Protein AF-A0A9N9JPT4-F1 (afdb_monomer)

Secondary structure (DSSP, 8-state):
-TT-HHHHHHHHHHHHHTHHHHHHHHTT-HHHHHHHHHHHHT--SHHHHHHHHHHHTTS--TTTHHHHHHHHHHHHHHHHHHHHSHHHHHHHHHH---SSPPPP-------BPPPPPTTSTTTTS-HHHHHHHHHHHHHHHTT--GGG--EEEEE-S--TTS-S-TT--STTSEEEEE-BTBTHHHHHHHHHHHHHHHTS-SSEEEEE---GGGPPEE--TT--SS--PPEEHHIIIIITTTTHHHHHHHHHT--HHHHHHHHHHHHHHHHHHHHTTTTTTTB--EEEEETTEEEEE-S-SGGG---GGGGGGPPPSSS--

Organism: NCBI:txid1348616

Structure (mmCIF, N/CA/C/O backbone):
data_AF-A0A9N9JPT4-F1
#
_entry.id   AF-A0A9N9JPT4-F1
#
loop_
_atom_site.group_PDB
_atom_site.id
_atom_site.type_symbol
_atom_site.label_atom_id
_atom_site.label_alt_id
_atom_site.label_comp_id
_atom_site.label_asym_id
_atom_site.label_entity_id
_atom_site.label_seq_id
_atom_site.pdbx_PDB_ins_code
_atom_site.Cartn_x
_atom_site.Cartn_y
_atom_site.Cartn_z
_atom_site.occupancy
_atom_site.B_iso_or_equiv
_atom_site.auth_seq_id
_atom_site.auth_comp_id
_atom_site.auth_asym_id
_atom_site.auth_atom_id
_atom_site.pdbx_PDB_model_num
ATOM 1 N N . LEU A 1 1 ? 21.919 3.720 -19.483 1.00 45.69 1 LEU A N 1
ATOM 2 C CA . LEU A 1 1 ? 23.095 4.633 -19.440 1.00 45.69 1 LEU A CA 1
ATOM 3 C C . LEU A 1 1 ? 23.172 5.612 -20.619 1.00 45.69 1 LEU A C 1
ATOM 5 O O . LEU A 1 1 ? 23.427 6.780 -20.367 1.00 45.69 1 LEU A O 1
ATOM 9 N N . LYS A 1 2 ? 22.913 5.199 -21.874 1.00 46.22 2 LYS A N 1
ATOM 10 C CA . LYS A 1 2 ? 23.014 6.083 -23.062 1.00 46.22 2 LYS A CA 1
ATOM 11 C C . LYS A 1 2 ? 22.164 7.372 -23.013 1.00 46.22 2 LYS A C 1
ATOM 13 O O . LYS A 1 2 ? 22.559 8.363 -23.614 1.00 46.22 2 LYS A O 1
ATOM 18 N N . ASN A 1 3 ? 21.064 7.390 -22.255 1.00 55.34 3 ASN A N 1
ATOM 19 C CA . ASN A 1 3 ? 20.103 8.506 -22.250 1.00 55.34 3 ASN A CA 1
ATOM 20 C C . ASN A 1 3 ? 20.158 9.397 -20.990 1.00 55.34 3 ASN A C 1
ATOM 22 O O . ASN A 1 3 ? 19.372 10.330 -20.883 1.00 55.34 3 ASN A O 1
ATOM 26 N N . ASN A 1 4 ? 21.066 9.141 -20.034 1.00 71.56 4 ASN A N 1
ATOM 27 C CA . ASN A 1 4 ? 21.202 9.959 -18.819 1.00 71.56 4 ASN A CA 1
ATOM 28 C C . ASN A 1 4 ? 22.633 10.501 -18.693 1.00 71.56 4 ASN A C 1
ATOM 30 O O . ASN A 1 4 ? 23.541 9.809 -18.227 1.00 71.56 4 ASN A O 1
ATOM 34 N N . SER A 1 5 ? 22.827 11.751 -19.120 1.00 73.00 5 SER A N 1
ATOM 35 C CA . SER A 1 5 ? 24.133 12.420 -19.125 1.00 73.00 5 SER A CA 1
ATOM 36 C C . SER A 1 5 ? 24.759 12.524 -17.734 1.00 73.00 5 SER A C 1
ATOM 38 O O . SER A 1 5 ? 25.963 12.302 -17.603 1.00 73.00 5 SER A O 1
ATOM 40 N N . LYS A 1 6 ? 23.954 12.771 -16.692 1.00 78.56 6 LYS A N 1
ATOM 41 C CA . LYS A 1 6 ? 24.431 12.853 -15.305 1.00 78.56 6 LYS A CA 1
ATOM 42 C C . LYS A 1 6 ? 24.958 11.505 -14.823 1.00 78.56 6 LYS A C 1
ATOM 44 O O . LYS A 1 6 ? 26.084 11.434 -14.340 1.00 78.56 6 LYS A O 1
ATOM 49 N N . SER A 1 7 ? 24.203 10.422 -15.015 1.00 78.75 7 SER A N 1
ATOM 50 C CA . SER A 1 7 ? 24.648 9.076 -14.620 1.00 78.75 7 SER A CA 1
ATOM 51 C C . SER A 1 7 ? 25.935 8.653 -15.332 1.00 78.75 7 SER A C 1
ATOM 53 O O . SER A 1 7 ? 26.795 8.045 -14.701 1.00 78.75 7 SER A O 1
ATOM 55 N N . ARG A 1 8 ? 26.108 9.009 -16.616 1.00 81.50 8 ARG A N 1
ATOM 56 C CA . ARG A 1 8 ? 27.371 8.772 -17.342 1.00 81.50 8 ARG A CA 1
ATOM 57 C C . ARG A 1 8 ? 28.542 9.509 -16.702 1.00 81.50 8 ARG A C 1
ATOM 59 O O . ARG A 1 8 ? 29.579 8.902 -16.463 1.00 81.50 8 ARG A O 1
ATOM 66 N N . ARG A 1 9 ? 28.364 10.794 -16.380 1.00 85.69 9 ARG A N 1
ATOM 67 C CA . ARG A 1 9 ? 29.397 11.603 -15.720 1.00 85.69 9 ARG A CA 1
ATOM 68 C C . ARG A 1 9 ? 29.768 11.035 -14.348 1.00 85.69 9 ARG A C 1
ATOM 70 O O . ARG A 1 9 ? 30.948 10.970 -14.026 1.00 85.69 9 ARG A O 1
ATOM 77 N N . HIS A 1 10 ? 28.789 10.571 -13.570 1.00 87.19 10 HIS A N 1
ATOM 78 C CA . HIS A 1 10 ? 29.045 9.917 -12.284 1.00 87.19 10 HIS A CA 1
ATOM 79 C C . HIS A 1 10 ? 29.804 8.595 -12.435 1.00 87.19 10 HIS A C 1
ATOM 81 O O . HIS A 1 10 ? 30.769 8.380 -11.708 1.00 87.19 10 HIS A O 1
ATOM 87 N N . LEU A 1 11 ? 29.424 7.747 -13.398 1.00 86.44 11 LEU A N 1
ATOM 88 C CA . LEU A 1 11 ? 30.155 6.512 -13.696 1.00 86.44 11 LEU A CA 1
ATOM 89 C C . LEU A 1 11 ? 31.602 6.808 -14.111 1.00 86.44 11 LEU A C 1
ATOM 91 O O . LEU A 1 11 ? 32.524 6.162 -13.624 1.00 86.44 11 LEU A O 1
ATOM 95 N N . TRP A 1 12 ? 31.805 7.810 -14.966 1.00 90.00 12 TRP A N 1
ATOM 96 C CA . TRP A 1 12 ? 33.138 8.224 -15.387 1.00 90.00 12 TRP A CA 1
ATOM 97 C C . TRP A 1 12 ? 33.983 8.734 -14.215 1.00 90.00 12 TRP A C 1
ATOM 99 O O . TRP A 1 12 ? 35.103 8.276 -14.019 1.00 90.00 12 TRP A O 1
ATOM 109 N N . ASN A 1 13 ? 33.429 9.601 -13.364 1.00 91.50 13 ASN A N 1
ATOM 110 C CA . ASN A 1 13 ? 34.122 10.072 -12.163 1.00 91.50 13 ASN A CA 1
ATOM 111 C C . ASN A 1 13 ? 34.469 8.927 -11.202 1.00 91.50 13 ASN A C 1
ATOM 113 O O . ASN A 1 13 ? 35.569 8.910 -10.656 1.00 91.50 13 ASN A O 1
ATOM 117 N N . PHE A 1 14 ? 33.569 7.954 -11.031 1.00 90.75 14 PHE A N 1
ATOM 118 C CA . PHE A 1 14 ? 33.835 6.755 -10.241 1.00 90.75 14 PHE A CA 1
ATOM 119 C C . PHE A 1 14 ? 35.011 5.953 -10.814 1.00 90.75 14 PHE A C 1
ATOM 121 O O . PHE A 1 14 ? 35.909 5.577 -10.064 1.00 90.75 14 PHE A O 1
ATOM 128 N N . ILE A 1 15 ? 35.046 5.739 -12.135 1.00 89.19 15 ILE A N 1
ATOM 129 C CA . ILE A 1 15 ? 36.164 5.058 -12.807 1.00 89.19 15 ILE A CA 1
ATOM 130 C C . ILE A 1 15 ? 37.473 5.816 -12.572 1.00 89.19 15 ILE A C 1
ATOM 132 O O . ILE A 1 15 ? 38.472 5.194 -12.219 1.00 89.19 15 ILE A O 1
ATOM 136 N N . LYS A 1 16 ? 37.463 7.151 -12.696 1.00 91.31 16 LYS A N 1
ATOM 137 C CA . LYS A 1 16 ? 38.655 7.974 -12.459 1.00 91.31 16 LYS A CA 1
ATOM 138 C C . LYS A 1 16 ? 39.183 7.843 -11.030 1.00 91.31 16 LYS A C 1
ATOM 140 O O . LYS A 1 16 ? 40.378 7.649 -10.837 1.00 91.31 16 LYS A O 1
ATOM 145 N N . GLN A 1 17 ? 38.293 7.916 -10.042 1.00 94.12 17 GLN A N 1
ATOM 146 C CA . GLN A 1 17 ? 38.645 7.843 -8.619 1.00 94.12 17 GLN A CA 1
ATOM 147 C C . GLN A 1 17 ? 39.142 6.460 -8.186 1.00 94.12 17 GLN A C 1
ATOM 149 O O . GLN A 1 17 ? 39.915 6.362 -7.241 1.00 94.12 17 GLN A O 1
ATOM 154 N N . ASN A 1 18 ? 38.701 5.397 -8.860 1.00 91.19 18 ASN A N 1
ATOM 155 C CA . ASN A 1 18 ? 38.989 4.015 -8.470 1.00 91.19 18 ASN A CA 1
ATOM 156 C C . ASN A 1 18 ? 39.930 3.305 -9.453 1.00 91.19 18 ASN A C 1
ATOM 158 O O . ASN A 1 18 ? 40.001 2.076 -9.455 1.00 91.19 18 ASN A O 1
ATOM 162 N N . TRP A 1 19 ? 40.635 4.060 -10.299 1.00 87.62 19 TRP A N 1
ATOM 163 C CA . TRP A 1 19 ? 41.408 3.519 -11.416 1.00 87.62 19 TRP A CA 1
ATOM 164 C C . TRP A 1 19 ? 42.413 2.448 -10.999 1.00 87.62 19 TRP A C 1
ATOM 166 O O . TRP A 1 19 ? 42.434 1.372 -11.589 1.00 87.62 19 TRP A O 1
ATOM 176 N N . ASP A 1 20 ? 43.206 2.710 -9.962 1.00 86.88 20 ASP A N 1
ATOM 177 C CA . ASP A 1 20 ? 44.280 1.800 -9.559 1.00 86.88 20 ASP A CA 1
ATOM 178 C C . ASP A 1 20 ? 43.721 0.469 -9.037 1.00 86.88 20 ASP A C 1
ATOM 180 O O . ASP A 1 20 ? 44.240 -0.596 -9.363 1.00 86.88 20 ASP A O 1
ATOM 184 N N . LEU A 1 21 ? 42.601 0.510 -8.307 1.00 86.06 21 LEU A N 1
ATOM 185 C CA . LEU A 1 21 ? 41.896 -0.681 -7.826 1.00 86.06 21 LEU A CA 1
ATOM 186 C C . LEU A 1 21 ? 41.267 -1.474 -8.983 1.00 86.06 21 LEU A C 1
ATOM 188 O O . LEU A 1 21 ? 41.349 -2.703 -9.025 1.00 86.06 21 LEU A O 1
ATOM 192 N N . ILE A 1 22 ? 40.632 -0.765 -9.920 1.00 83.44 22 ILE A N 1
ATOM 193 C CA . ILE A 1 22 ? 40.040 -1.324 -11.143 1.00 83.44 22 ILE A CA 1
ATOM 194 C C . ILE A 1 22 ? 41.128 -2.024 -11.961 1.00 83.44 22 ILE A C 1
ATOM 196 O O . ILE A 1 22 ? 40.933 -3.158 -12.396 1.00 83.44 22 ILE A O 1
ATOM 200 N N . GLN A 1 23 ? 42.287 -1.386 -12.115 1.00 79.25 23 GLN A N 1
ATOM 201 C CA . GLN A 1 23 ? 43.426 -1.945 -12.822 1.00 79.25 23 GLN A CA 1
ATOM 202 C C . GLN A 1 23 ? 43.959 -3.182 -12.089 1.00 79.25 23 GLN A C 1
ATOM 204 O O . GLN A 1 23 ? 43.971 -4.258 -12.670 1.00 79.25 23 GLN A O 1
ATOM 209 N N . GLN A 1 24 ? 44.310 -3.088 -10.804 1.00 81.81 24 GLN A N 1
ATOM 210 C CA . GLN A 1 24 ? 44.863 -4.214 -10.035 1.00 81.81 24 GLN A CA 1
ATOM 211 C C . GLN A 1 24 ? 43.972 -5.460 -10.050 1.00 81.81 24 GLN A C 1
ATOM 213 O O . GLN A 1 24 ? 44.463 -6.579 -10.176 1.00 81.81 24 GLN A O 1
ATOM 218 N N . ARG A 1 25 ? 42.656 -5.277 -9.919 1.00 78.19 25 ARG A N 1
ATOM 219 C CA . ARG A 1 25 ? 41.717 -6.391 -9.761 1.00 78.19 25 ARG A CA 1
ATOM 220 C C . ARG A 1 25 ? 41.324 -7.051 -11.083 1.00 78.19 25 ARG A C 1
ATOM 222 O O . ARG A 1 25 ? 40.862 -8.189 -11.073 1.00 78.19 25 ARG A O 1
ATOM 229 N N . TYR A 1 26 ? 41.478 -6.352 -12.205 1.00 74.12 26 TYR A N 1
ATOM 230 C CA . TYR A 1 26 ? 40.863 -6.764 -13.467 1.00 74.12 26 TYR A CA 1
ATOM 231 C C . TYR A 1 26 ? 41.737 -6.534 -14.706 1.00 74.12 26 TYR A C 1
ATOM 233 O O . TYR A 1 26 ? 41.215 -6.598 -15.817 1.00 74.12 26 TYR A O 1
ATOM 241 N N . ILE A 1 27 ? 43.050 -6.325 -14.546 1.00 66.06 27 ILE A N 1
ATOM 242 C CA . ILE A 1 27 ? 43.997 -6.070 -15.650 1.00 66.06 27 ILE A CA 1
ATOM 243 C C . ILE A 1 27 ? 43.983 -7.144 -16.753 1.00 66.06 27 ILE A C 1
ATOM 245 O O . ILE A 1 27 ? 44.394 -6.867 -17.868 1.00 66.06 27 ILE A O 1
ATOM 249 N N . HIS A 1 28 ? 43.472 -8.347 -16.471 1.00 67.25 28 HIS A N 1
ATOM 250 C CA . HIS A 1 28 ? 43.360 -9.453 -17.431 1.00 67.25 28 HIS A CA 1
ATOM 251 C C . HIS A 1 28 ? 41.910 -9.779 -17.843 1.00 67.25 28 HIS A C 1
ATOM 253 O O . HIS A 1 28 ? 41.660 -10.797 -18.487 1.00 67.25 28 HIS A O 1
ATOM 259 N N . SER A 1 29 ? 40.927 -8.953 -17.462 1.00 71.75 29 SER A N 1
ATOM 260 C CA . SER A 1 29 ? 39.508 -9.186 -17.758 1.00 71.75 29 SER A CA 1
ATOM 261 C C . SER A 1 29 ? 39.022 -8.329 -18.928 1.00 71.75 29 SER A C 1
ATOM 263 O O . SER A 1 29 ? 38.698 -7.148 -18.777 1.00 71.75 29 SER A O 1
ATOM 265 N N . LEU A 1 30 ? 38.854 -8.966 -20.092 1.00 66.00 30 LEU A N 1
ATOM 266 C CA . LEU A 1 30 ? 38.288 -8.355 -21.306 1.00 66.00 30 LEU A CA 1
ATOM 267 C C . LEU A 1 30 ? 36.900 -7.719 -21.082 1.00 66.00 30 LEU A C 1
ATOM 269 O O . LEU A 1 30 ? 36.519 -6.777 -21.780 1.00 66.00 30 LEU A O 1
ATOM 273 N N . GLN A 1 31 ? 36.138 -8.199 -20.093 1.00 65.44 31 GLN A N 1
ATOM 274 C CA . GLN A 1 31 ? 34.800 -7.688 -19.784 1.00 65.44 31 GLN A CA 1
ATOM 275 C C . GLN A 1 31 ? 34.828 -6.279 -19.175 1.00 65.44 31 GLN A C 1
ATOM 277 O O . GLN A 1 31 ? 33.964 -5.459 -19.499 1.00 65.44 31 GLN A O 1
ATOM 282 N N . LEU A 1 32 ? 35.822 -5.963 -18.336 1.00 66.38 32 LEU A N 1
ATOM 283 C CA . LEU A 1 32 ? 35.914 -4.642 -17.712 1.00 66.38 32 LEU A CA 1
ATOM 284 C C . LEU A 1 32 ? 36.429 -3.585 -18.689 1.00 66.38 32 LEU A C 1
ATOM 286 O O . LEU A 1 32 ? 35.936 -2.459 -18.684 1.00 66.38 32 LEU A O 1
ATOM 290 N N . PHE A 1 33 ? 37.341 -3.959 -19.588 1.00 72.12 33 PHE A N 1
ATOM 291 C CA . PHE A 1 33 ? 37.771 -3.081 -20.676 1.00 72.12 33 PHE A CA 1
ATOM 292 C C . PHE A 1 33 ? 36.602 -2.701 -21.587 1.00 72.12 33 PHE A C 1
ATOM 294 O O . PHE A 1 33 ? 36.408 -1.523 -21.889 1.00 72.12 33 PHE A O 1
ATOM 301 N N . GLY A 1 34 ? 35.734 -3.662 -21.918 1.00 72.06 34 GLY A N 1
ATOM 302 C CA . GLY A 1 34 ? 34.478 -3.382 -22.612 1.00 72.06 34 GLY A CA 1
ATOM 303 C C . GLY A 1 34 ? 33.556 -2.428 -21.841 1.00 72.06 34 GLY A C 1
ATOM 304 O O . GLY A 1 34 ? 32.861 -1.621 -22.458 1.00 72.06 34 GLY A O 1
ATOM 305 N N . LEU A 1 35 ? 33.553 -2.477 -20.506 1.00 71.56 35 LEU A N 1
ATOM 306 C CA . LEU A 1 35 ? 32.740 -1.594 -19.665 1.00 71.56 35 LEU A CA 1
ATOM 307 C C . LEU A 1 35 ? 33.299 -0.164 -19.601 1.00 71.56 35 LEU A C 1
ATOM 309 O O . LEU A 1 35 ? 32.525 0.784 -19.731 1.00 71.56 35 LEU A O 1
ATOM 313 N N . ILE A 1 36 ? 34.619 -0.001 -19.460 1.00 77.19 36 ILE A N 1
ATOM 314 C CA . ILE A 1 36 ? 35.294 1.308 -19.467 1.00 77.19 36 ILE A CA 1
ATOM 315 C C . ILE A 1 36 ? 35.064 1.994 -20.814 1.00 77.19 36 ILE A C 1
ATOM 317 O O . ILE A 1 36 ? 34.601 3.134 -20.849 1.00 77.19 36 ILE A O 1
ATOM 321 N N . ILE A 1 37 ? 35.264 1.276 -21.920 1.00 81.62 37 ILE A N 1
ATOM 322 C CA . ILE A 1 37 ? 35.021 1.802 -23.266 1.00 81.62 37 ILE A CA 1
ATOM 323 C C . ILE A 1 37 ? 33.544 2.171 -23.469 1.00 81.62 37 ILE A C 1
ATOM 325 O O . ILE A 1 37 ? 33.238 3.266 -23.935 1.00 81.62 37 ILE A O 1
ATOM 329 N N . LYS A 1 38 ? 32.600 1.328 -23.026 1.00 78.69 38 LYS A N 1
ATOM 330 C CA . LYS A 1 38 ? 31.160 1.659 -23.060 1.00 78.69 38 LYS A CA 1
ATOM 331 C C . LYS A 1 38 ? 30.792 2.862 -22.187 1.00 78.69 38 LYS A C 1
ATOM 333 O O . LYS A 1 38 ? 29.818 3.548 -22.497 1.00 78.69 38 LYS A O 1
ATOM 338 N N . SER A 1 39 ? 31.523 3.103 -21.097 1.00 78.44 39 SER A N 1
ATOM 339 C CA . SER A 1 39 ? 31.284 4.248 -20.215 1.00 78.44 39 SER A CA 1
ATOM 340 C C . SER A 1 39 ? 31.670 5.574 -20.874 1.00 78.44 39 SER A C 1
ATOM 342 O O . SER A 1 39 ? 30.965 6.564 -20.673 1.00 78.44 39 SER A O 1
ATOM 344 N N . VAL A 1 40 ? 32.718 5.570 -21.710 1.00 83.50 40 VAL A N 1
ATOM 345 C CA . VAL A 1 40 ? 33.204 6.762 -22.418 1.00 83.50 40 VAL A CA 1
ATOM 346 C C . VAL A 1 40 ? 32.546 6.968 -23.784 1.00 83.50 40 VAL A C 1
ATOM 348 O O . VAL A 1 40 ? 32.219 8.098 -24.128 1.00 83.50 40 VAL A O 1
ATOM 351 N N . ASP A 1 41 ? 32.249 5.907 -24.544 1.00 82.38 41 ASP A N 1
ATOM 352 C CA . ASP A 1 41 ? 31.694 6.020 -25.908 1.00 82.38 41 ASP A CA 1
ATOM 353 C C . ASP A 1 41 ? 30.374 6.798 -25.957 1.00 82.38 41 ASP A C 1
ATOM 355 O O . ASP A 1 41 ? 30.025 7.374 -26.977 1.00 82.38 41 ASP A O 1
ATOM 359 N N . ALA A 1 42 ? 29.624 6.867 -24.861 1.00 77.62 42 ALA A N 1
ATOM 360 C CA . ALA A 1 42 ? 28.359 7.580 -24.844 1.00 77.62 42 ALA A CA 1
ATOM 361 C C . ALA A 1 42 ? 28.488 9.107 -24.638 1.00 77.62 42 ALA A C 1
ATOM 363 O O . ALA A 1 42 ? 27.448 9.765 -24.604 1.00 77.62 42 ALA A O 1
ATOM 364 N N . PHE A 1 43 ? 29.680 9.691 -24.478 1.00 86.75 43 PHE A N 1
ATOM 365 C CA . PHE A 1 43 ? 29.845 11.151 -24.383 1.00 86.75 43 PHE A CA 1
ATOM 366 C C . PHE A 1 43 ? 29.630 11.862 -25.732 1.00 86.75 43 PHE A C 1
ATOM 368 O O . PHE A 1 43 ? 29.519 11.231 -26.786 1.00 86.75 43 PHE A O 1
ATOM 375 N N . SER A 1 44 ? 29.475 13.189 -25.702 1.00 86.19 44 SER A N 1
ATOM 376 C CA . SER A 1 44 ? 29.070 13.945 -26.898 1.00 86.19 44 SER A CA 1
ATOM 377 C C . SER A 1 44 ? 29.602 15.377 -26.967 1.00 86.19 44 SER A C 1
ATOM 379 O O . SER A 1 44 ? 29.102 16.159 -27.774 1.00 86.19 44 SER A O 1
ATOM 381 N N . THR A 1 45 ? 30.560 15.754 -26.118 1.00 86.75 45 THR A N 1
ATOM 382 C CA . THR A 1 45 ? 31.150 17.100 -26.121 1.00 86.75 45 THR A CA 1
ATOM 383 C C . THR A 1 45 ? 32.661 17.044 -26.313 1.00 86.75 45 THR A C 1
ATOM 385 O O . THR A 1 45 ? 33.302 16.041 -26.008 1.00 86.75 45 THR A O 1
ATOM 388 N N . LEU A 1 46 ? 33.235 18.140 -26.817 1.00 88.69 46 LEU A N 1
ATOM 389 C CA . LEU A 1 46 ? 34.688 18.270 -26.934 1.00 88.69 46 LEU A CA 1
ATOM 390 C C . LEU A 1 46 ? 35.370 18.348 -25.560 1.00 88.69 46 LEU A C 1
ATOM 392 O O . LEU A 1 46 ? 36.500 17.895 -25.425 1.00 88.69 46 LEU A O 1
ATOM 396 N N . ASP A 1 47 ? 34.690 18.870 -24.539 1.00 90.06 47 ASP A N 1
ATOM 397 C CA . ASP A 1 47 ? 35.223 18.900 -23.173 1.00 90.06 47 ASP A CA 1
ATOM 398 C C . ASP A 1 47 ? 35.302 17.498 -22.558 1.00 90.06 47 ASP A C 1
ATOM 400 O O . ASP A 1 47 ? 36.261 17.199 -21.851 1.00 90.06 47 ASP A O 1
ATOM 404 N N . ASP A 1 48 ? 34.356 16.607 -22.881 1.00 90.00 48 ASP A N 1
ATOM 405 C CA . ASP A 1 48 ? 34.438 15.201 -22.467 1.00 90.00 48 ASP A CA 1
ATOM 406 C C . ASP A 1 48 ? 35.666 14.513 -23.079 1.00 90.00 48 ASP A C 1
ATOM 408 O O . ASP A 1 48 ? 36.338 13.747 -22.398 1.00 90.00 48 ASP A O 1
ATOM 412 N N . ILE A 1 49 ? 35.987 14.807 -24.345 1.00 90.31 49 ILE A N 1
ATOM 413 C CA . ILE A 1 49 ? 37.184 14.269 -25.014 1.00 90.31 49 ILE A CA 1
ATOM 414 C C . ILE A 1 49 ? 38.440 14.706 -24.273 1.00 90.31 49 ILE A C 1
ATOM 416 O O . ILE A 1 49 ? 39.259 13.856 -23.940 1.00 90.31 49 ILE A O 1
ATOM 420 N N . ARG A 1 50 ? 38.560 16.006 -23.975 1.00 92.88 50 ARG A N 1
ATOM 421 C CA . ARG A 1 50 ? 39.715 16.551 -23.247 1.00 92.88 50 ARG A CA 1
ATOM 422 C C . ARG A 1 50 ? 39.882 15.874 -21.890 1.00 92.88 50 ARG A C 1
ATOM 424 O O . ARG A 1 50 ? 40.976 15.433 -21.571 1.00 92.88 50 ARG A O 1
ATOM 431 N N . ASP A 1 51 ? 38.795 15.733 -21.133 1.00 93.12 51 ASP A N 1
ATOM 432 C CA . ASP A 1 51 ? 38.806 15.085 -19.815 1.00 93.12 51 ASP A CA 1
ATOM 433 C C . ASP A 1 51 ? 39.187 13.592 -19.889 1.00 93.12 51 ASP A C 1
ATOM 435 O O . ASP A 1 51 ? 39.857 13.076 -18.995 1.00 93.12 51 ASP A O 1
ATOM 439 N N . ILE A 1 52 ? 38.781 12.881 -20.949 1.00 92.19 52 ILE A N 1
ATOM 440 C CA . ILE A 1 52 ? 39.150 11.472 -21.161 1.00 92.19 52 ILE A CA 1
ATOM 441 C C . ILE A 1 52 ? 40.618 11.338 -21.582 1.00 92.19 52 ILE A C 1
ATOM 443 O O . ILE A 1 52 ? 41.335 10.498 -21.037 1.00 92.19 52 ILE A O 1
ATOM 447 N N . GLU A 1 53 ? 41.065 12.154 -22.536 1.00 91.75 53 GLU A N 1
ATOM 448 C CA . GLU A 1 53 ? 42.450 12.167 -23.016 1.00 91.75 53 GLU A CA 1
ATOM 449 C C . GLU A 1 53 ? 43.418 12.536 -21.886 1.00 91.75 53 GLU A C 1
ATOM 451 O O . GLU A 1 53 ? 44.422 11.852 -21.694 1.00 91.75 53 GLU A O 1
ATOM 456 N N . GLU A 1 54 ? 43.088 13.555 -21.089 1.00 93.81 54 GLU A N 1
ATOM 457 C CA . GLU A 1 54 ? 43.880 13.977 -19.931 1.00 93.81 54 GLU A CA 1
ATOM 458 C C . GLU A 1 54 ? 43.993 12.864 -18.887 1.00 93.81 54 GLU A C 1
ATOM 460 O O . GLU A 1 54 ? 45.085 12.575 -18.402 1.00 93.81 54 GLU A O 1
ATOM 465 N N . PHE A 1 55 ? 42.888 12.177 -18.588 1.00 92.19 55 PHE A N 1
ATOM 466 C CA . PHE A 1 55 ? 42.899 11.085 -17.623 1.00 92.19 55 PHE A CA 1
ATOM 467 C C . PHE A 1 55 ? 43.784 9.907 -18.055 1.00 92.19 55 PHE A C 1
ATOM 469 O O . PHE A 1 55 ? 44.454 9.301 -17.216 1.00 92.19 55 PHE A O 1
ATOM 476 N N . PHE A 1 56 ? 43.787 9.560 -19.344 1.00 90.31 56 PHE A N 1
ATOM 477 C CA . PHE A 1 56 ? 44.545 8.417 -19.857 1.00 90.31 56 PHE A CA 1
ATOM 478 C C . PHE A 1 56 ? 45.979 8.739 -20.287 1.00 90.31 56 PHE A C 1
ATOM 480 O O . PHE A 1 56 ? 46.743 7.805 -20.524 1.00 90.31 56 PHE A O 1
ATOM 487 N N . LYS A 1 57 ? 46.356 10.020 -20.345 1.00 89.19 57 LYS A N 1
ATOM 488 C CA . LYS A 1 57 ? 47.644 10.500 -20.865 1.00 89.19 57 LYS A CA 1
ATOM 489 C C . LYS A 1 57 ? 48.862 9.755 -20.309 1.00 89.19 57 LYS A C 1
ATOM 491 O O . LYS A 1 57 ? 49.733 9.361 -21.077 1.00 89.19 57 LYS A O 1
ATOM 496 N N . ASP A 1 58 ? 48.886 9.525 -18.998 1.00 86.88 58 ASP A N 1
ATOM 497 C CA . ASP A 1 58 ? 50.032 8.934 -18.295 1.00 86.88 58 ASP A CA 1
ATOM 498 C C . ASP A 1 58 ? 49.772 7.481 -17.846 1.00 86.88 58 ASP A C 1
ATOM 500 O O . ASP A 1 58 ? 50.455 6.948 -16.969 1.00 86.88 58 ASP A O 1
ATOM 504 N N . LYS A 1 59 ? 48.751 6.820 -18.412 1.00 86.44 59 LYS A N 1
ATOM 505 C CA . LYS A 1 59 ? 48.307 5.479 -17.999 1.00 86.44 59 LYS A CA 1
ATOM 506 C C . LYS A 1 59 ? 48.686 4.424 -19.035 1.00 86.44 59 LYS A C 1
ATOM 508 O O . LYS A 1 59 ? 48.561 4.633 -20.237 1.00 86.44 59 LYS A O 1
ATOM 513 N N . ASN A 1 60 ? 49.103 3.241 -18.577 1.00 80.50 60 ASN A N 1
ATOM 514 C CA . ASN A 1 60 ? 49.376 2.118 -19.475 1.00 80.50 60 ASN A CA 1
ATOM 515 C C . ASN A 1 60 ? 48.059 1.514 -19.987 1.00 80.50 60 ASN A C 1
ATOM 517 O O . ASN A 1 60 ? 47.411 0.740 -19.285 1.00 80.50 60 ASN A O 1
ATOM 521 N N . ILE A 1 61 ? 47.678 1.882 -21.212 1.00 77.88 61 ILE A N 1
ATOM 522 C CA . ILE A 1 61 ? 46.401 1.513 -21.837 1.00 77.88 61 ILE A CA 1
ATOM 523 C C . ILE A 1 61 ? 46.552 0.707 -23.132 1.00 77.88 61 ILE A C 1
ATOM 525 O O . ILE A 1 61 ? 45.621 0.674 -23.931 1.00 77.88 61 ILE A O 1
ATOM 529 N N . LYS A 1 62 ? 47.695 0.044 -23.358 1.00 79.00 62 LYS A N 1
ATOM 530 C CA . LYS A 1 62 ? 48.005 -0.648 -24.630 1.00 79.00 62 LYS A CA 1
ATOM 531 C C . LYS A 1 62 ? 46.891 -1.580 -25.126 1.00 79.00 62 LYS A C 1
ATOM 533 O O . LYS A 1 62 ? 46.651 -1.673 -26.324 1.00 79.00 62 LYS A O 1
ATOM 538 N N . GLU A 1 63 ? 46.182 -2.241 -24.214 1.00 76.25 63 GLU A N 1
ATOM 539 C CA . GLU A 1 63 ? 45.095 -3.170 -24.553 1.00 76.25 63 GLU A CA 1
ATOM 540 C C . GLU A 1 63 ? 43.792 -2.472 -24.985 1.00 76.25 63 GLU A C 1
ATOM 542 O O . GLU A 1 63 ? 42.979 -3.062 -25.696 1.00 76.25 63 GLU A O 1
ATOM 547 N N . ILE A 1 64 ? 43.589 -1.207 -24.596 1.00 78.50 64 ILE A N 1
ATOM 548 C CA . ILE A 1 64 ? 42.365 -0.436 -24.874 1.00 78.50 64 ILE A CA 1
ATOM 549 C C . ILE A 1 64 ? 42.595 0.793 -25.750 1.00 78.50 64 ILE A C 1
ATOM 551 O O . ILE A 1 64 ? 41.630 1.465 -26.101 1.00 78.50 64 ILE A O 1
ATOM 555 N N . GLU A 1 65 ? 43.837 1.078 -26.131 1.00 84.38 65 GLU A N 1
ATOM 556 C CA . GLU A 1 65 ? 44.224 2.268 -26.889 1.00 84.38 65 GLU A CA 1
ATOM 557 C C . GLU A 1 65 ? 43.407 2.413 -28.177 1.00 84.38 65 GLU A C 1
ATOM 559 O O . GLU A 1 65 ? 42.757 3.433 -28.400 1.00 84.38 65 GLU A O 1
ATOM 564 N N . ARG A 1 66 ? 43.342 1.356 -28.993 1.00 85.56 66 ARG A N 1
ATOM 565 C CA . ARG A 1 66 ? 42.587 1.375 -30.252 1.00 85.56 66 ARG A CA 1
ATOM 566 C C . ARG A 1 66 ? 41.064 1.517 -30.039 1.00 85.56 66 ARG A C 1
ATOM 568 O O . ARG A 1 66 ? 40.474 2.393 -30.672 1.00 85.56 66 ARG A O 1
ATOM 575 N N . PRO A 1 67 ? 40.403 0.731 -29.162 1.00 85.62 67 PRO A N 1
ATOM 576 C CA . PRO A 1 67 ? 38.996 0.954 -28.802 1.00 85.62 67 PRO A CA 1
ATOM 577 C C . PRO A 1 67 ? 38.692 2.345 -28.220 1.00 85.62 67 PRO A C 1
ATOM 579 O O . PRO A 1 67 ? 37.627 2.910 -28.487 1.00 85.62 67 PRO A O 1
ATOM 582 N N . LEU A 1 68 ? 39.613 2.905 -27.433 1.00 87.94 68 LEU A N 1
ATOM 583 C CA . LEU A 1 68 ? 39.484 4.234 -26.840 1.00 87.94 68 LEU A CA 1
ATOM 584 C C . LEU A 1 68 ? 39.550 5.314 -27.917 1.00 87.94 68 LEU A C 1
ATOM 586 O O . LEU A 1 68 ? 38.662 6.158 -27.968 1.00 87.94 68 LEU A O 1
ATOM 590 N N . GLN A 1 69 ? 40.528 5.243 -28.823 1.00 89.31 69 GLN A N 1
ATOM 591 C CA . GLN A 1 69 ? 40.636 6.164 -29.958 1.00 89.31 69 GLN A CA 1
ATOM 592 C C . GLN A 1 69 ? 39.387 6.124 -30.842 1.00 89.31 69 GLN A C 1
ATOM 594 O O . GLN A 1 69 ? 38.845 7.169 -31.195 1.00 89.31 69 GLN A O 1
ATOM 599 N N . GLN A 1 70 ? 38.856 4.928 -31.117 1.00 89.88 70 GLN A N 1
ATOM 600 C CA . GLN A 1 70 ? 37.593 4.792 -31.843 1.00 89.88 70 GLN A CA 1
ATOM 601 C C . GLN A 1 70 ? 36.431 5.482 -31.111 1.00 89.88 70 GLN A C 1
ATOM 603 O O . GLN A 1 70 ? 35.595 6.126 -31.740 1.00 89.88 70 GLN A O 1
ATOM 608 N N . SER A 1 71 ? 36.379 5.364 -29.783 1.00 88.56 71 SER A N 1
ATOM 609 C CA . SER A 1 71 ? 35.340 6.001 -28.969 1.00 88.56 71 SER A CA 1
ATOM 610 C C . SER A 1 71 ? 35.482 7.523 -28.958 1.00 88.56 71 SER A C 1
ATOM 612 O O . SER A 1 71 ? 34.484 8.221 -29.107 1.00 88.56 71 SER A O 1
ATOM 614 N N . LEU A 1 72 ? 36.705 8.047 -28.844 1.00 91.25 72 LEU A N 1
ATOM 615 C CA . LEU A 1 72 ? 36.983 9.484 -28.925 1.00 91.25 72 LEU A CA 1
ATOM 616 C C . LE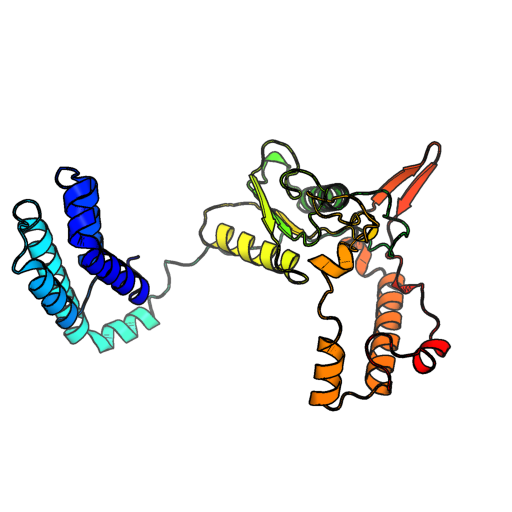U A 1 72 ? 36.575 10.049 -30.285 1.00 91.25 72 LEU A C 1
ATOM 618 O O . LEU A 1 72 ? 35.915 11.086 -30.340 1.00 91.25 72 LEU A O 1
ATOM 622 N N . GLU A 1 73 ? 36.860 9.332 -31.371 1.00 91.12 73 GLU A N 1
ATOM 623 C CA . GLU A 1 73 ? 36.444 9.747 -32.708 1.00 91.12 73 GLU A CA 1
ATOM 624 C C . GLU A 1 73 ? 34.920 9.714 -32.872 1.00 91.12 73 GLU A C 1
ATOM 626 O O . GLU A 1 73 ? 34.325 10.663 -33.384 1.00 91.12 73 GLU A O 1
ATOM 631 N N . ASN A 1 74 ? 34.247 8.696 -32.327 1.00 88.12 74 ASN A N 1
ATOM 632 C CA . ASN A 1 74 ? 32.787 8.677 -32.280 1.00 88.12 74 ASN A CA 1
ATOM 633 C C . ASN A 1 74 ? 32.230 9.888 -31.505 1.00 88.12 74 ASN A C 1
ATOM 635 O O . ASN A 1 74 ? 31.229 10.478 -31.917 1.00 88.12 74 ASN A O 1
ATOM 639 N N . ILE A 1 75 ? 32.861 10.283 -30.391 1.00 88.94 75 ILE A N 1
ATOM 640 C CA . ILE A 1 75 ? 32.475 11.480 -29.629 1.00 88.94 75 ILE A CA 1
ATOM 641 C C . ILE A 1 75 ? 32.693 12.746 -30.471 1.00 88.94 75 ILE A C 1
ATOM 643 O O . ILE A 1 75 ? 31.798 13.591 -30.497 1.00 88.94 75 ILE A O 1
ATOM 647 N N . ARG A 1 76 ? 33.811 12.872 -31.207 1.00 90.12 76 ARG A N 1
ATOM 648 C CA . ARG A 1 76 ? 34.085 14.017 -32.106 1.00 90.12 76 ARG A CA 1
ATOM 649 C C . ARG A 1 76 ? 33.028 14.141 -33.188 1.00 90.12 76 ARG A C 1
ATOM 651 O O . ARG A 1 76 ? 32.459 15.217 -33.364 1.00 90.12 76 ARG A O 1
ATOM 658 N N . VAL A 1 77 ? 32.715 13.034 -33.858 1.00 87.19 77 VAL A N 1
ATOM 659 C CA . VAL A 1 77 ? 31.679 12.986 -34.894 1.00 87.19 77 VAL A CA 1
ATOM 660 C C . VAL A 1 77 ? 30.324 13.393 -34.314 1.00 87.19 77 VAL A C 1
ATOM 662 O O . VAL A 1 77 ? 29.629 14.217 -34.907 1.00 87.19 77 VAL A O 1
ATOM 665 N N . ARG A 1 78 ? 29.955 12.897 -33.124 1.00 85.75 78 ARG A N 1
ATOM 666 C CA . ARG A 1 78 ? 28.705 13.293 -32.450 1.00 85.75 78 ARG A CA 1
ATOM 667 C C . ARG A 1 78 ? 28.704 14.767 -32.045 1.00 85.75 78 ARG A C 1
ATOM 669 O O . ARG A 1 78 ? 27.689 15.429 -32.239 1.00 85.75 78 ARG A O 1
ATOM 676 N N . ALA A 1 79 ? 29.808 15.294 -31.520 1.00 86.19 79 ALA A N 1
ATOM 677 C CA . ALA A 1 79 ? 29.931 16.699 -31.137 1.00 86.19 79 ALA A CA 1
ATOM 678 C C . ALA A 1 79 ? 29.813 17.632 -32.357 1.00 86.19 79 ALA A C 1
ATOM 680 O O . ALA A 1 79 ? 29.095 18.630 -32.299 1.00 86.19 79 ALA A O 1
ATOM 681 N N . ALA A 1 80 ? 30.453 17.273 -33.474 1.00 86.62 80 ALA A N 1
ATOM 682 C CA . ALA A 1 80 ? 30.365 17.996 -34.742 1.00 86.62 80 ALA A CA 1
ATOM 683 C C . ALA A 1 80 ? 28.962 17.912 -35.364 1.00 86.62 80 ALA A C 1
ATOM 685 O O . ALA A 1 80 ? 28.441 18.891 -35.895 1.00 86.62 80 ALA A O 1
ATOM 686 N N . TRP A 1 81 ? 28.313 16.751 -35.266 1.00 81.06 81 TRP A N 1
ATOM 687 C CA . TRP A 1 81 ? 26.944 16.575 -35.738 1.00 81.06 81 TRP A CA 1
ATOM 688 C C . TRP A 1 81 ? 25.944 17.400 -34.918 1.00 81.06 81 TRP A C 1
ATOM 690 O O . TRP A 1 81 ? 25.118 18.116 -35.483 1.00 81.06 81 TRP A O 1
ATOM 700 N N . LEU A 1 82 ? 26.061 17.367 -33.586 1.00 80.00 82 LEU A N 1
ATOM 701 C CA . LEU A 1 82 ? 25.223 18.148 -32.673 1.00 80.00 82 LEU A CA 1
ATOM 702 C C . LEU A 1 82 ? 25.415 19.656 -32.835 1.00 80.00 82 LEU A C 1
ATOM 704 O O . LEU A 1 82 ? 24.455 20.397 -32.638 1.00 80.00 82 LEU A O 1
ATOM 708 N N . SER A 1 83 ? 26.623 20.126 -33.162 1.00 83.06 83 SER A N 1
ATOM 709 C CA . SER A 1 83 ? 26.874 21.551 -33.394 1.00 83.06 83 SER A CA 1
ATOM 710 C C . SER A 1 83 ? 26.296 22.025 -34.729 1.00 83.06 83 SER A C 1
ATOM 712 O O . SER A 1 83 ? 25.672 23.085 -34.767 1.00 83.06 83 SER A O 1
ATOM 714 N N . ARG A 1 84 ? 26.436 21.223 -35.793 1.00 83.69 84 ARG A N 1
ATOM 715 C CA . ARG A 1 84 ? 25.934 21.533 -37.140 1.00 83.69 84 ARG A CA 1
ATOM 716 C C . ARG A 1 84 ? 24.410 21.497 -37.218 1.00 83.69 84 ARG A C 1
ATOM 718 O O . ARG A 1 84 ? 23.788 22.460 -37.653 1.00 83.69 84 ARG A O 1
ATOM 725 N N . ASP A 1 85 ? 23.810 20.408 -36.749 1.00 79.75 85 ASP A N 1
ATOM 726 C CA . ASP A 1 85 ? 22.397 20.113 -36.997 1.00 79.75 85 ASP A CA 1
ATOM 727 C C . ASP A 1 85 ? 21.512 20.499 -35.798 1.00 79.75 85 ASP A C 1
ATOM 729 O O . ASP A 1 85 ? 20.334 20.161 -35.774 1.00 79.75 85 ASP A O 1
ATOM 733 N N . LYS A 1 86 ? 22.037 21.228 -34.796 1.00 76.25 86 LYS A N 1
ATOM 734 C CA . LYS A 1 86 ? 21.367 21.515 -33.508 1.00 76.25 86 LYS A CA 1
ATOM 735 C C . LYS A 1 86 ? 19.906 21.952 -33.644 1.00 76.25 86 LYS A C 1
ATOM 737 O O . LYS A 1 86 ? 19.043 21.456 -32.924 1.00 76.25 86 LYS A O 1
ATOM 742 N N . LYS A 1 87 ? 19.626 22.898 -34.548 1.00 73.12 87 LYS A N 1
ATOM 743 C CA . LYS A 1 87 ? 18.277 23.454 -34.759 1.00 73.12 87 LYS A CA 1
ATOM 744 C C . LYS A 1 87 ? 17.331 22.428 -35.387 1.00 73.12 87 LYS A C 1
ATOM 746 O O . LYS A 1 87 ? 16.196 22.296 -34.935 1.00 73.12 87 LYS A O 1
ATOM 751 N N . ASP A 1 88 ? 17.819 21.664 -36.359 1.00 69.50 88 ASP A N 1
ATOM 752 C CA . ASP A 1 88 ? 17.054 20.604 -37.018 1.00 69.50 88 ASP A CA 1
ATOM 753 C C . ASP A 1 88 ? 16.880 19.379 -36.123 1.00 69.50 88 ASP A C 1
ATOM 755 O O . ASP A 1 88 ? 15.837 18.743 -36.167 1.00 69.50 88 ASP A O 1
ATOM 759 N N . LEU A 1 89 ? 17.848 19.077 -35.258 1.00 65.25 89 LEU A N 1
ATOM 760 C CA . LEU A 1 89 ? 17.756 18.075 -34.200 1.00 65.25 89 LEU A CA 1
ATOM 761 C C . LEU A 1 89 ? 16.692 18.440 -33.174 1.00 65.25 89 LEU A C 1
ATOM 763 O O . LEU A 1 89 ? 15.876 17.594 -32.849 1.00 65.25 89 LEU A O 1
ATOM 767 N N . ILE A 1 90 ? 16.664 19.681 -32.683 1.00 64.88 90 ILE A N 1
ATOM 768 C CA . ILE A 1 90 ? 15.619 20.139 -31.755 1.00 64.88 90 ILE A CA 1
ATOM 769 C C . ILE A 1 90 ? 14.249 20.034 -32.427 1.00 64.88 90 ILE A C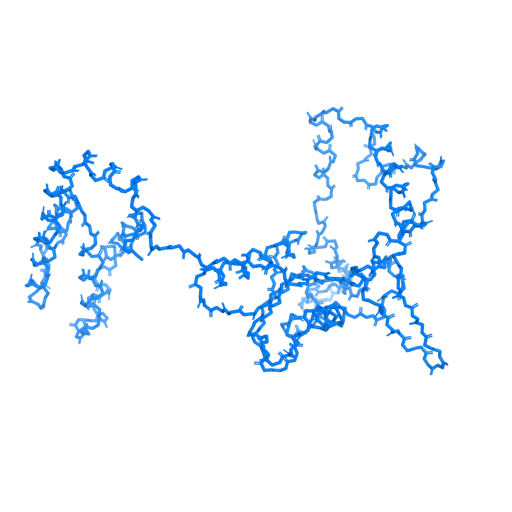 1
ATOM 771 O O . ILE A 1 90 ? 13.314 19.504 -31.833 1.00 64.88 90 ILE A O 1
ATOM 775 N N . ARG A 1 91 ? 14.144 20.464 -33.689 1.00 58.88 91 ARG A N 1
ATOM 776 C CA . ARG A 1 91 ? 12.909 20.366 -34.472 1.00 58.88 91 ARG A CA 1
ATOM 777 C C . ARG A 1 91 ? 12.492 18.913 -34.713 1.00 58.88 91 ARG A C 1
ATOM 779 O O . ARG A 1 91 ? 11.331 18.592 -34.512 1.00 58.88 91 ARG A O 1
ATOM 786 N N . ARG A 1 92 ? 13.429 18.032 -35.080 1.00 55.78 92 ARG A N 1
ATOM 787 C CA . ARG A 1 92 ? 13.187 16.601 -35.320 1.00 55.78 92 ARG A CA 1
ATOM 788 C C . ARG A 1 92 ? 12.895 15.848 -34.031 1.00 55.78 92 ARG A C 1
ATOM 790 O O . ARG A 1 92 ? 11.930 15.119 -34.003 1.00 55.78 92 ARG A O 1
ATOM 797 N N . TYR A 1 93 ? 13.622 16.035 -32.937 1.00 55.47 93 TYR A N 1
ATOM 798 C CA . TYR A 1 93 ? 13.293 15.386 -31.659 1.00 55.47 93 TYR A CA 1
ATOM 799 C C . TYR A 1 93 ? 11.973 15.894 -31.068 1.00 55.47 93 TYR A C 1
ATOM 801 O O . TYR A 1 93 ? 11.274 15.118 -30.424 1.00 55.47 93 TYR A O 1
ATOM 809 N N . ALA A 1 94 ? 11.587 17.145 -31.339 1.00 56.66 94 ALA A N 1
ATOM 810 C CA . ALA A 1 94 ? 10.250 17.636 -31.017 1.00 56.66 94 ALA A CA 1
ATOM 811 C C . ALA A 1 94 ? 9.146 16.949 -31.848 1.00 56.66 94 ALA A C 1
ATOM 813 O O . ALA A 1 94 ? 8.021 16.836 -31.372 1.00 56.66 94 ALA A O 1
ATOM 814 N N . THR A 1 95 ? 9.450 16.458 -33.058 1.00 50.62 95 THR A N 1
ATOM 815 C CA . THR A 1 95 ? 8.472 15.823 -33.967 1.00 50.62 95 THR A CA 1
ATOM 816 C C . THR A 1 95 ? 8.579 14.292 -34.077 1.00 50.62 95 THR A C 1
ATOM 818 O O . THR A 1 95 ? 7.626 13.648 -34.493 1.00 50.62 95 THR A O 1
ATOM 821 N N . THR A 1 96 ? 9.713 13.691 -33.709 1.00 45.31 96 THR A N 1
ATOM 822 C CA . THR A 1 96 ? 10.069 12.265 -33.881 1.00 45.31 96 THR A CA 1
ATOM 823 C C . THR A 1 96 ? 10.175 11.539 -32.530 1.00 45.31 96 THR A C 1
ATOM 825 O O . THR A 1 96 ? 10.783 10.478 -32.429 1.00 45.31 96 THR A O 1
ATOM 828 N N . ALA A 1 97 ? 9.563 12.071 -31.469 1.00 48.16 97 ALA A N 1
ATOM 829 C CA . ALA A 1 97 ? 9.455 11.415 -30.159 1.00 48.16 97 ALA A CA 1
ATOM 830 C C . ALA A 1 97 ? 8.497 10.194 -30.137 1.00 48.16 97 ALA A C 1
ATOM 832 O O . ALA A 1 97 ? 8.050 9.779 -29.072 1.00 48.16 97 ALA A O 1
ATOM 833 N N . PHE A 1 98 ? 8.179 9.600 -31.290 1.00 48.00 98 PHE A N 1
ATOM 834 C CA . PHE A 1 98 ? 7.173 8.548 -31.446 1.00 48.00 98 PHE A CA 1
ATOM 835 C C . PHE A 1 98 ? 7.749 7.325 -32.176 1.00 48.00 98 PHE A C 1
ATOM 837 O O . PHE A 1 98 ? 7.525 7.133 -33.363 1.00 48.00 98 PHE A O 1
ATOM 844 N N . ASN A 1 99 ? 8.554 6.527 -31.468 1.00 46.97 99 ASN A N 1
ATOM 845 C CA . ASN A 1 99 ? 8.553 5.051 -31.559 1.00 46.97 99 ASN A CA 1
ATOM 846 C C . ASN A 1 99 ? 9.427 4.429 -30.456 1.00 46.97 99 ASN A C 1
ATOM 848 O O . ASN A 1 99 ? 10.225 3.522 -30.663 1.00 46.97 99 ASN A O 1
ATOM 852 N N . ASN A 1 100 ? 9.280 4.986 -29.257 1.00 51.50 100 ASN A N 1
ATOM 853 C CA . ASN A 1 100 ? 9.844 4.490 -28.005 1.00 51.50 100 ASN A CA 1
ATOM 854 C C . ASN A 1 100 ? 8.757 4.609 -26.919 1.00 51.50 100 ASN A C 1
ATOM 856 O O . ASN A 1 100 ? 9.023 5.008 -25.786 1.00 51.50 100 ASN A O 1
ATOM 860 N N . SER A 1 101 ? 7.494 4.432 -27.322 1.00 68.69 101 SER A N 1
ATOM 861 C CA . SER A 1 101 ? 6.346 4.626 -26.448 1.00 68.69 101 SER A CA 1
ATOM 862 C C . SER A 1 101 ? 6.289 3.473 -25.464 1.00 68.69 101 SER A C 1
ATOM 864 O O . SER A 1 101 ? 6.228 2.317 -25.877 1.00 68.69 101 SER A O 1
ATOM 866 N N . LEU A 1 102 ? 6.307 3.809 -24.178 1.00 84.19 102 LEU A N 1
ATOM 867 C CA . LEU A 1 102 ? 5.954 2.883 -23.112 1.00 84.19 102 LEU A CA 1
ATOM 868 C C . LEU A 1 102 ? 4.646 2.161 -23.456 1.00 84.19 102 LEU A C 1
ATOM 870 O O . LEU A 1 102 ? 3.748 2.760 -24.060 1.00 84.19 102 LEU A O 1
ATOM 874 N N . ASN A 1 103 ? 4.538 0.900 -23.045 1.00 86.88 103 ASN A N 1
ATOM 875 C CA . ASN A 1 103 ? 3.288 0.162 -23.151 1.00 86.88 103 ASN A CA 1
ATOM 876 C C . ASN A 1 103 ? 2.186 0.939 -22.425 1.00 86.88 103 ASN A C 1
ATOM 878 O O . ASN A 1 103 ? 2.410 1.503 -21.348 1.00 86.88 103 ASN A O 1
ATOM 882 N N . GLN A 1 104 ? 0.987 0.966 -23.008 1.00 94.00 104 GLN A N 1
ATOM 883 C CA . GLN A 1 104 ? -0.168 1.479 -22.284 1.00 94.00 104 GLN A CA 1
ATOM 884 C C . GLN A 1 104 ? -0.523 0.516 -21.153 1.00 94.00 104 GLN A C 1
ATOM 886 O O . GLN A 1 104 ? -0.539 -0.699 -21.337 1.00 94.00 104 GLN A O 1
ATOM 891 N N . VAL A 1 105 ? -0.794 1.081 -19.980 1.00 95.94 105 VAL A N 1
ATOM 892 C CA . VAL A 1 105 ? -1.128 0.335 -18.768 1.00 95.94 105 VAL A CA 1
ATOM 893 C C . VAL A 1 105 ? -2.595 0.574 -18.446 1.00 95.94 105 VAL A C 1
ATOM 895 O O . VAL A 1 105 ? -3.038 1.722 -18.403 1.00 95.94 105 VAL A O 1
ATOM 898 N N . TYR A 1 106 ? -3.331 -0.504 -18.191 1.00 97.25 106 TYR A N 1
ATOM 899 C CA . TYR A 1 106 ? -4.763 -0.469 -17.905 1.00 97.25 106 TYR A CA 1
ATOM 900 C C . TYR A 1 106 ? -5.061 -1.114 -16.552 1.00 97.25 106 TYR A C 1
ATOM 902 O O . TYR A 1 106 ? -4.406 -2.075 -16.152 1.00 97.25 106 TYR A O 1
ATOM 910 N N . ILE A 1 107 ? -6.083 -0.604 -15.864 1.00 98.00 107 ILE A N 1
ATOM 911 C CA . ILE A 1 107 ? -6.664 -1.246 -14.681 1.00 98.00 107 ILE A CA 1
ATOM 912 C C . ILE A 1 107 ? -7.872 -2.048 -15.160 1.00 98.00 107 ILE A C 1
ATOM 914 O O . ILE A 1 107 ? -8.852 -1.467 -15.621 1.00 98.00 107 ILE A O 1
ATOM 918 N N . VAL A 1 108 ? -7.793 -3.374 -15.068 1.00 96.88 108 VAL A N 1
ATOM 919 C CA . VAL A 1 108 ? -8.859 -4.288 -15.524 1.00 96.88 108 VAL A CA 1
ATOM 920 C C . VAL A 1 108 ? -9.852 -4.657 -14.416 1.00 96.88 108 VAL A C 1
ATOM 922 O O . VAL A 1 108 ? -10.964 -5.087 -14.702 1.00 96.88 108 VAL A O 1
ATOM 925 N N . SER A 1 109 ? -9.478 -4.449 -13.151 1.00 97.75 109 SER A N 1
ATOM 926 C CA . SER A 1 109 ? -10.333 -4.635 -11.974 1.00 97.75 109 SER A CA 1
ATOM 927 C C . SER A 1 109 ? -9.792 -3.839 -10.786 1.00 97.75 109 SER A C 1
ATOM 929 O O . SER A 1 109 ? -8.576 -3.712 -10.643 1.00 97.75 109 SER A O 1
ATOM 931 N N . ALA A 1 110 ? -10.672 -3.381 -9.896 1.00 97.94 110 ALA A N 1
ATOM 932 C CA . ALA A 1 110 ? -10.309 -2.784 -8.614 1.00 97.94 110 ALA A CA 1
ATOM 933 C C . ALA A 1 110 ? -11.322 -3.217 -7.550 1.00 97.94 110 ALA A C 1
ATOM 935 O O . ALA A 1 110 ? -12.527 -3.067 -7.753 1.00 97.94 110 ALA A O 1
ATOM 936 N N . VAL A 1 111 ? -10.829 -3.786 -6.451 1.00 98.50 111 VAL A N 1
ATOM 937 C CA . VAL A 1 111 ? -11.646 -4.292 -5.343 1.00 98.50 111 VAL A CA 1
ATOM 938 C C . VAL A 1 111 ? -10.910 -4.128 -4.011 1.00 98.50 111 VAL A C 1
ATOM 940 O O . VAL A 1 111 ? -9.697 -3.914 -3.985 1.00 98.50 111 VAL A O 1
ATOM 943 N N . ARG A 1 112 ? -11.635 -4.263 -2.902 1.00 98.62 112 ARG A N 1
ATOM 944 C CA . ARG A 1 112 ? -11.128 -4.229 -1.529 1.00 98.62 112 ARG A CA 1
ATOM 945 C C . ARG A 1 112 ? -12.004 -5.073 -0.605 1.00 98.62 112 ARG A C 1
ATOM 947 O O . ARG A 1 112 ? -13.163 -5.340 -0.905 1.00 98.62 112 ARG A O 1
ATOM 954 N N . THR A 1 113 ? -11.475 -5.449 0.552 1.00 98.62 113 THR A N 1
ATOM 955 C CA . THR A 1 113 ? -12.319 -5.908 1.664 1.00 98.62 113 THR A CA 1
ATOM 956 C C . THR A 1 113 ? -13.064 -4.717 2.285 1.00 98.62 113 THR A C 1
ATOM 958 O O . THR A 1 113 ? -12.658 -3.561 2.087 1.00 98.62 113 THR A O 1
ATOM 961 N N . PRO A 1 114 ? -14.106 -4.957 3.097 1.00 98.38 114 PRO A N 1
ATOM 962 C CA . PRO A 1 114 ? -14.598 -3.941 4.015 1.00 98.38 114 PRO A CA 1
ATOM 963 C C . PRO A 1 114 ? -13.493 -3.449 4.956 1.00 98.38 114 PRO A C 1
ATOM 965 O O . PRO A 1 114 ? -12.517 -4.159 5.222 1.00 98.38 114 PRO A O 1
ATOM 968 N N . ILE A 1 115 ? -13.654 -2.235 5.469 1.00 98.38 115 ILE A N 1
ATOM 969 C CA . ILE A 1 115 ? -12.786 -1.622 6.472 1.00 98.38 115 ILE A CA 1
ATOM 970 C C . ILE A 1 115 ? -13.411 -1.864 7.848 1.00 98.38 115 ILE A C 1
ATOM 972 O O . ILE A 1 115 ? -14.509 -1.387 8.142 1.00 98.38 115 ILE A O 1
ATOM 976 N N . GLY A 1 116 ? -12.704 -2.616 8.691 1.00 97.69 116 GLY A N 1
ATOM 977 C CA . GLY A 1 116 ? -13.095 -2.878 10.078 1.00 97.69 116 GLY A CA 1
ATOM 978 C C . GLY A 1 116 ? -12.501 -1.861 11.052 1.00 97.69 116 GLY A C 1
ATOM 979 O O . GLY A 1 116 ? -11.419 -1.322 10.814 1.00 97.69 116 GLY A O 1
ATOM 980 N N . CYS A 1 117 ? -13.181 -1.646 12.177 1.00 97.88 117 CYS A N 1
ATOM 981 C CA . CYS A 1 117 ? -12.679 -0.810 13.267 1.00 97.88 117 CYS A CA 1
ATOM 982 C C . CYS A 1 117 ? -11.485 -1.469 13.980 1.00 97.88 117 CYS A C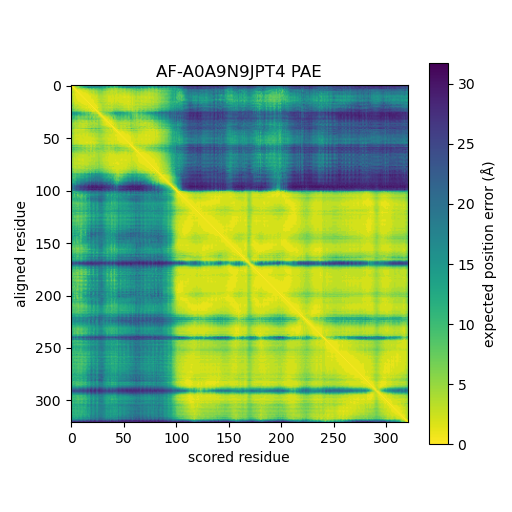 1
ATOM 984 O O . CYS A 1 117 ? -11.291 -2.692 13.935 1.00 97.88 117 CYS A O 1
ATOM 986 N N . PHE A 1 118 ? -10.702 -0.672 14.715 1.00 97.50 118 PHE A N 1
ATOM 987 C CA . PHE A 1 118 ? -9.643 -1.201 15.579 1.00 97.50 118 PHE A CA 1
ATOM 988 C C . PHE A 1 118 ? -10.229 -2.156 16.631 1.00 97.50 118 PHE A C 1
ATOM 990 O O . PHE A 1 118 ? -11.171 -1.809 17.340 1.00 97.50 118 PHE A O 1
ATOM 997 N N . ASN A 1 119 ? -9.692 -3.377 16.721 1.00 96.31 119 ASN A N 1
ATOM 998 C CA . ASN A 1 119 ? -10.248 -4.473 17.528 1.00 96.31 119 ASN A CA 1
ATOM 999 C C . ASN A 1 119 ? -11.727 -4.824 17.229 1.00 96.31 119 ASN A C 1
ATOM 1001 O O . ASN A 1 119 ? -12.396 -5.449 18.064 1.00 96.31 119 ASN A O 1
ATOM 1005 N N . GLY A 1 120 ? -12.211 -4.475 16.032 1.00 95.12 120 GLY A N 1
ATOM 1006 C CA . GLY A 1 120 ? -13.568 -4.714 15.541 1.00 95.12 120 GLY A CA 1
ATOM 1007 C C . GLY A 1 120 ? -13.727 -6.029 14.775 1.00 95.12 120 GLY A C 1
ATOM 1008 O O . GLY A 1 120 ? -13.139 -7.059 15.131 1.00 95.12 120 GLY A O 1
ATOM 1009 N N . ALA A 1 121 ? -14.539 -5.995 13.714 1.00 94.75 121 ALA A N 1
ATOM 1010 C CA . ALA A 1 121 ? -15.032 -7.188 13.021 1.00 94.75 121 ALA A CA 1
ATOM 1011 C C . ALA A 1 121 ? -13.927 -8.045 12.368 1.00 94.75 121 ALA A C 1
ATOM 1013 O O . ALA A 1 121 ? -14.005 -9.274 12.374 1.00 94.75 121 ALA A O 1
ATOM 1014 N N . LEU A 1 122 ? -12.864 -7.413 11.860 1.00 97.12 122 LEU A N 1
ATOM 1015 C CA . LEU A 1 122 ? -11.785 -8.080 11.116 1.00 97.12 122 LEU A CA 1
ATOM 1016 C C . LEU A 1 122 ? -10.585 -8.502 11.975 1.00 97.12 122 LEU A C 1
ATOM 1018 O O . LEU A 1 122 ? -9.632 -9.069 11.452 1.00 97.12 122 LEU A O 1
ATOM 1022 N N . LYS A 1 123 ? -10.610 -8.284 13.298 1.00 96.25 123 LYS A N 1
ATOM 1023 C CA . LYS A 1 123 ? -9.439 -8.496 14.175 1.00 96.25 123 LYS A CA 1
ATOM 1024 C C . LYS A 1 123 ? -8.862 -9.915 14.181 1.00 96.25 123 LYS A C 1
ATOM 1026 O O . LYS A 1 123 ? -7.742 -10.102 14.634 1.00 96.25 123 LYS A O 1
ATOM 1031 N N . LYS A 1 124 ? -9.636 -10.919 13.757 1.00 94.88 124 LYS A N 1
ATOM 1032 C CA . LYS A 1 124 ? -9.192 -12.321 13.714 1.00 94.88 124 LYS A CA 1
ATOM 1033 C C . LYS A 1 124 ? -8.331 -12.642 12.488 1.00 94.88 124 LYS A C 1
ATOM 1035 O O . LYS A 1 124 ? -7.779 -13.733 12.451 1.00 94.88 124 LYS A O 1
ATOM 1040 N N . LEU A 1 125 ? -8.266 -11.743 11.504 1.00 95.56 125 LEU A N 1
ATOM 1041 C CA . LEU A 1 125 ? -7.517 -11.943 10.269 1.00 95.56 125 LEU A CA 1
ATOM 1042 C C . LEU A 1 125 ? -6.242 -11.105 10.269 1.00 95.56 125 LEU A C 1
ATOM 1044 O O . LEU A 1 125 ? -6.229 -9.945 10.682 1.00 95.56 125 LEU A O 1
ATOM 1048 N N . THR A 1 126 ? -5.176 -11.708 9.768 1.00 95.75 126 THR A N 1
ATOM 1049 C CA . THR A 1 126 ? -3.903 -11.052 9.476 1.00 95.75 126 THR A CA 1
ATOM 1050 C C . THR A 1 126 ? -4.019 -10.159 8.238 1.00 95.75 126 THR A C 1
ATOM 1052 O O . THR A 1 126 ? -4.926 -10.317 7.415 1.00 95.75 126 THR A O 1
ATOM 1055 N N . ALA A 1 127 ? -3.074 -9.228 8.053 1.00 96.69 127 ALA A N 1
ATOM 1056 C CA . ALA A 1 127 ? -3.075 -8.387 6.854 1.00 96.69 127 ALA A CA 1
ATOM 1057 C C . ALA A 1 127 ? -2.895 -9.227 5.577 1.00 96.69 127 ALA A C 1
ATOM 1059 O O . ALA A 1 127 ? -3.565 -8.964 4.583 1.00 96.69 127 ALA A O 1
ATOM 1060 N N . ALA A 1 128 ? -2.055 -10.267 5.624 1.00 94.69 128 ALA A N 1
ATOM 1061 C CA . ALA A 1 128 ? -1.847 -11.188 4.508 1.00 94.69 128 ALA A CA 1
ATOM 1062 C C . ALA A 1 128 ? -3.131 -11.936 4.105 1.00 94.69 128 ALA A C 1
ATOM 1064 O O . ALA A 1 128 ? -3.410 -12.061 2.915 1.00 94.69 128 ALA A O 1
ATOM 1065 N N . GLU A 1 129 ? -3.951 -12.384 5.064 1.00 95.06 129 GLU A 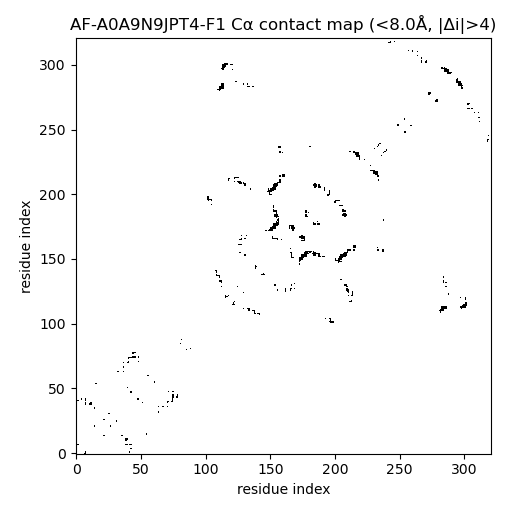N 1
ATOM 1066 C CA . GLU A 1 129 ? -5.247 -13.018 4.767 1.00 95.06 129 GLU A CA 1
ATOM 1067 C C . GLU A 1 129 ? -6.225 -12.039 4.104 1.00 95.06 129 GLU A C 1
ATOM 1069 O O . GLU A 1 129 ? -6.873 -12.391 3.118 1.00 95.06 129 GLU A O 1
ATOM 1074 N N . LEU A 1 130 ? -6.296 -10.794 4.588 1.00 97.25 130 LEU A N 1
ATOM 1075 C CA . LEU A 1 130 ? -7.112 -9.743 3.965 1.00 97.25 130 LEU A CA 1
ATOM 1076 C C . LEU A 1 130 ? -6.623 -9.419 2.545 1.00 97.25 130 LEU A C 1
ATOM 1078 O O . LEU A 1 130 ? -7.426 -9.321 1.614 1.00 97.25 130 LEU A O 1
ATOM 1082 N N . GLY A 1 131 ? -5.304 -9.318 2.362 1.00 95.94 131 GLY A N 1
ATOM 1083 C CA . GLY A 1 131 ? -4.675 -9.133 1.058 1.00 95.94 131 GLY A CA 1
ATOM 1084 C C . GLY A 1 131 ? -4.973 -10.285 0.098 1.00 95.94 131 GLY A C 1
ATOM 1085 O O . GLY A 1 131 ? -5.289 -10.041 -1.064 1.00 95.94 131 GLY A O 1
ATOM 1086 N N . ALA A 1 132 ? -4.945 -11.531 0.577 1.00 94.62 132 ALA A N 1
ATOM 1087 C CA . ALA A 1 132 ? -5.276 -12.712 -0.217 1.00 94.62 132 ALA A CA 1
ATOM 1088 C C . ALA A 1 132 ? -6.742 -12.711 -0.678 1.00 94.62 132 ALA A C 1
ATOM 1090 O O . ALA A 1 132 ? -7.021 -13.022 -1.837 1.00 94.62 132 ALA A O 1
ATOM 1091 N N . ILE A 1 133 ? -7.675 -12.320 0.199 1.00 96.44 133 ILE A N 1
ATOM 1092 C CA . ILE A 1 133 ? -9.100 -12.180 -0.141 1.00 96.44 133 ILE A CA 1
ATOM 1093 C C . ILE A 1 133 ? -9.283 -11.120 -1.236 1.00 96.44 133 ILE A C 1
ATOM 1095 O O . ILE A 1 133 ? -9.927 -11.394 -2.250 1.00 96.44 133 ILE A O 1
ATOM 1099 N N . ALA A 1 134 ? -8.677 -9.940 -1.072 1.00 97.12 134 ALA A N 1
ATOM 1100 C CA . ALA A 1 134 ? -8.755 -8.869 -2.063 1.00 97.12 134 ALA A CA 1
ATOM 1101 C C . ALA A 1 134 ? -8.104 -9.262 -3.402 1.00 97.12 134 ALA A C 1
ATOM 1103 O O . ALA A 1 134 ? -8.697 -9.044 -4.457 1.00 97.12 134 ALA A O 1
ATOM 1104 N N . ALA A 1 135 ? -6.923 -9.892 -3.376 1.00 95.56 135 ALA A N 1
ATOM 1105 C CA . ALA A 1 135 ? -6.231 -10.374 -4.572 1.00 95.56 135 ALA A CA 1
ATOM 1106 C C . ALA A 1 135 ? -7.078 -11.397 -5.338 1.00 95.56 135 ALA A C 1
ATOM 1108 O O . ALA A 1 135 ? -7.242 -11.279 -6.550 1.00 95.56 135 ALA A O 1
ATOM 1109 N N . LYS A 1 136 ? -7.664 -12.368 -4.628 1.00 95.12 136 LYS A N 1
ATOM 1110 C CA . LYS A 1 136 ? -8.555 -13.365 -5.224 1.00 95.12 136 LYS A CA 1
ATOM 1111 C C . LYS A 1 136 ? -9.774 -12.708 -5.875 1.00 95.12 136 LYS A C 1
ATOM 1113 O O . LYS A 1 136 ? -10.063 -13.001 -7.030 1.00 95.12 136 LYS A O 1
ATOM 1118 N N . GLY A 1 137 ? -10.434 -11.782 -5.178 1.00 96.62 137 GLY A N 1
ATOM 1119 C CA . GLY A 1 137 ? -11.573 -11.052 -5.739 1.00 96.62 137 GLY A CA 1
ATOM 1120 C C . GLY A 1 137 ? -11.200 -10.200 -6.957 1.00 96.62 137 GLY A C 1
ATOM 1121 O O . GLY A 1 137 ? -11.983 -10.109 -7.899 1.00 96.62 137 GLY A O 1
ATOM 1122 N N . ALA A 1 138 ? -9.992 -9.624 -6.988 1.00 96.75 138 ALA A N 1
ATOM 1123 C CA . ALA A 1 138 ? -9.498 -8.869 -8.140 1.00 96.75 138 ALA A CA 1
ATOM 1124 C C . ALA A 1 138 ? -9.290 -9.782 -9.358 1.00 96.75 138 ALA A C 1
ATOM 1126 O O . ALA A 1 138 ? -9.776 -9.475 -10.445 1.00 96.75 138 ALA A O 1
ATOM 1127 N N . ILE A 1 139 ? -8.625 -10.929 -9.164 1.00 95.38 139 ILE A N 1
ATOM 1128 C CA . ILE A 1 139 ? -8.399 -11.939 -10.212 1.00 95.38 139 ILE A CA 1
ATOM 1129 C C . ILE A 1 139 ? -9.737 -12.414 -10.792 1.00 95.38 139 ILE A C 1
ATOM 1131 O O . ILE A 1 139 ? -9.916 -12.412 -12.011 1.00 95.38 139 ILE A O 1
ATOM 1135 N N . GLU A 1 140 ? -10.686 -12.776 -9.923 1.00 96.12 140 GLU A N 1
ATOM 1136 C CA . GLU A 1 140 ? -12.016 -13.244 -10.324 1.00 96.12 140 GLU A CA 1
ATOM 1137 C C . GLU A 1 140 ? -12.788 -12.161 -11.087 1.00 96.12 140 GLU A C 1
ATOM 1139 O O . GLU A 1 140 ? -13.329 -12.435 -12.159 1.00 96.12 140 GLU A O 1
ATOM 1144 N N . LYS A 1 141 ? -12.785 -10.912 -10.597 1.00 96.69 141 LYS A N 1
ATOM 1145 C CA . LYS A 1 141 ? -13.472 -9.789 -11.253 1.00 96.69 141 LYS A CA 1
ATOM 1146 C C . LYS A 1 141 ? -12.866 -9.434 -12.613 1.00 96.69 141 LYS A C 1
ATOM 1148 O O . LYS A 1 141 ? -13.597 -9.029 -13.513 1.00 96.69 141 LYS A O 1
ATOM 1153 N N . ALA A 1 142 ? -11.557 -9.606 -12.776 1.00 96.06 142 ALA A N 1
ATOM 1154 C CA . ALA A 1 142 ? -10.869 -9.422 -14.051 1.00 96.06 142 ALA A CA 1
ATOM 1155 C C . ALA A 1 142 ? -11.099 -10.577 -15.046 1.00 96.06 142 ALA A C 1
ATOM 1157 O O . ALA A 1 142 ? -10.699 -10.464 -16.204 1.00 96.06 142 ALA A O 1
ATOM 1158 N N . GLY A 1 143 ? -11.705 -11.694 -14.618 1.00 95.56 143 GLY A N 1
ATOM 1159 C CA . GLY A 1 143 ? -11.856 -12.895 -15.445 1.00 95.56 143 GLY A CA 1
ATOM 1160 C C . GLY A 1 143 ? -10.524 -13.585 -15.761 1.00 95.56 143 GLY A C 1
ATOM 1161 O O . GLY A 1 143 ? -10.405 -14.256 -16.787 1.00 95.56 143 GLY A O 1
ATOM 1162 N N . LEU A 1 144 ? -9.514 -13.396 -14.908 1.00 92.81 144 LEU A N 1
ATOM 1163 C CA . LEU A 1 144 ? -8.175 -13.957 -15.073 1.00 92.81 144 LEU A CA 1
ATOM 1164 C C . LEU A 1 144 ? -8.024 -15.259 -14.287 1.00 92.81 144 LEU A C 1
ATOM 1166 O O . LEU A 1 144 ? -8.746 -15.527 -13.327 1.00 92.81 144 LEU A O 1
ATOM 1170 N N . LYS A 1 145 ? -7.039 -16.066 -14.678 1.00 90.81 145 LYS A N 1
ATOM 1171 C CA . LYS A 1 145 ? -6.592 -17.213 -13.886 1.00 90.81 145 LYS A CA 1
ATOM 1172 C C . LYS A 1 145 ? -5.395 -16.822 -13.009 1.00 90.81 145 LYS A C 1
ATOM 1174 O O . LYS A 1 145 ? -4.567 -16.033 -13.469 1.00 90.81 145 LYS A O 1
ATOM 1179 N N . PRO A 1 146 ? -5.250 -17.377 -11.791 1.00 89.94 146 PRO A N 1
ATOM 1180 C CA . PRO A 1 146 ? -4.119 -17.067 -10.913 1.00 89.94 146 PRO A CA 1
ATOM 1181 C C . PRO A 1 146 ? -2.745 -17.269 -11.566 1.00 89.94 146 PRO A C 1
ATOM 1183 O O . PRO A 1 146 ? -1.829 -16.499 -11.304 1.00 89.94 146 PRO A O 1
ATOM 1186 N N . GLU A 1 147 ? -2.605 -18.252 -12.461 1.00 88.88 147 GLU A N 1
ATOM 1187 C CA . GLU A 1 147 ? -1.342 -18.572 -13.142 1.00 88.88 147 GLU A CA 1
ATOM 1188 C C . GLU A 1 147 ? -0.908 -17.500 -14.154 1.00 88.88 147 GLU A C 1
ATOM 1190 O O . GLU A 1 147 ? 0.226 -17.522 -14.623 1.00 88.88 147 GLU A O 1
ATOM 1195 N N . GLN A 1 148 ? -1.801 -16.572 -14.511 1.00 89.69 148 GLN A N 1
ATOM 1196 C CA . GLN A 1 148 ? -1.485 -15.447 -15.392 1.00 89.69 148 GLN A CA 1
ATOM 1197 C C . GLN A 1 148 ? -0.841 -14.278 -14.643 1.00 89.69 148 GLN A C 1
ATOM 1199 O O . GLN A 1 148 ? -0.358 -13.354 -15.288 1.00 89.69 148 GLN A O 1
ATOM 1204 N N . ILE A 1 149 ? -0.861 -14.282 -13.307 1.00 92.69 149 ILE A N 1
ATOM 1205 C CA . ILE A 1 149 ? -0.266 -13.216 -12.503 1.00 92.69 149 ILE A CA 1
ATOM 1206 C C . ILE A 1 149 ? 1.232 -13.472 -12.377 1.00 92.69 149 ILE A C 1
ATOM 1208 O O . ILE A 1 149 ? 1.654 -14.456 -11.765 1.00 92.69 149 ILE A O 1
ATOM 1212 N N . GLU A 1 150 ? 2.033 -12.568 -12.932 1.00 92.31 150 GLU A N 1
ATOM 1213 C CA . GLU A 1 150 ? 3.490 -12.714 -12.955 1.00 92.31 150 GLU A CA 1
ATOM 1214 C C . GLU A 1 150 ? 4.144 -12.178 -11.676 1.00 92.31 150 GLU A C 1
ATOM 1216 O O . GLU A 1 150 ? 5.130 -12.741 -11.202 1.00 92.31 150 GLU A O 1
ATOM 1221 N N . GLU A 1 151 ? 3.586 -11.115 -11.086 1.00 94.25 151 GLU A N 1
ATOM 1222 C CA . GLU A 1 151 ? 4.142 -10.487 -9.885 1.00 94.25 151 GLU A CA 1
ATOM 1223 C C . GLU A 1 151 ? 3.081 -9.719 -9.070 1.00 94.25 151 GLU A C 1
ATOM 1225 O O . GLU A 1 151 ? 2.134 -9.140 -9.618 1.00 94.25 151 GLU A O 1
ATOM 1230 N N . VAL A 1 152 ? 3.247 -9.706 -7.743 1.00 95.88 152 VAL A N 1
ATOM 1231 C CA . VAL A 1 152 ? 2.362 -9.028 -6.783 1.00 95.88 152 VAL A CA 1
ATOM 1232 C C . VAL A 1 152 ? 3.122 -7.962 -6.000 1.00 95.88 152 VAL A C 1
ATOM 1234 O O . VAL A 1 152 ? 4.065 -8.258 -5.266 1.00 95.88 152 VAL A O 1
ATOM 1237 N N . TYR A 1 153 ? 2.658 -6.717 -6.075 1.00 97.69 153 TYR A N 1
ATOM 1238 C CA . TYR A 1 153 ? 3.145 -5.613 -5.249 1.00 97.69 153 TYR A CA 1
ATOM 1239 C C . TYR A 1 153 ? 2.083 -5.170 -4.262 1.00 97.69 153 TYR A C 1
ATOM 1241 O O . TYR A 1 153 ? 1.118 -4.516 -4.646 1.00 97.69 153 TYR A O 1
ATOM 1249 N N . PHE A 1 154 ? 2.293 -5.449 -2.976 1.00 97.81 154 PHE A N 1
ATOM 1250 C CA . PHE A 1 154 ? 1.414 -4.968 -1.913 1.00 97.81 154 PHE A CA 1
ATOM 1251 C C . PHE A 1 154 ? 2.132 -4.042 -0.947 1.00 97.81 154 PHE A C 1
ATOM 1253 O O . PHE A 1 154 ? 3.203 -4.339 -0.418 1.00 97.81 154 PHE A O 1
ATOM 1260 N N . GLY A 1 155 ? 1.497 -2.902 -0.695 1.00 98.44 155 GLY A N 1
ATOM 1261 C CA . GLY A 1 155 ? 1.850 -2.022 0.398 1.00 98.44 155 GLY A CA 1
ATOM 1262 C C . GLY A 1 155 ? 1.473 -2.630 1.749 1.00 98.44 155 GLY A C 1
ATOM 1263 O O . GLY A 1 155 ? 0.316 -2.992 1.931 1.00 98.44 155 GLY A O 1
ATOM 1264 N N . ASN A 1 156 ? 2.410 -2.699 2.694 1.00 98.31 156 ASN A N 1
ATOM 1265 C CA . ASN A 1 156 ? 2.133 -3.051 4.090 1.00 98.31 156 ASN A CA 1
ATOM 1266 C C . ASN A 1 156 ? 3.139 -2.338 5.006 1.00 98.31 156 ASN A C 1
ATOM 1268 O O . ASN A 1 156 ? 4.350 -2.441 4.793 1.00 98.31 156 ASN A O 1
ATOM 1272 N N . VAL A 1 157 ? 2.646 -1.576 5.984 1.00 98.00 157 VAL A N 1
ATOM 1273 C CA . VAL A 1 157 ? 3.480 -0.717 6.836 1.00 98.00 157 VAL A CA 1
ATOM 1274 C C . VAL A 1 157 ? 3.906 -1.477 8.083 1.00 98.00 157 VAL A C 1
ATOM 1276 O O . VAL A 1 157 ? 5.102 -1.580 8.361 1.00 98.00 157 VAL A O 1
ATOM 1279 N N . LEU A 1 158 ? 2.941 -2.048 8.805 1.00 97.75 158 LEU A N 1
ATOM 1280 C CA . LEU A 1 158 ? 3.160 -2.679 10.108 1.00 97.75 158 LEU A CA 1
ATOM 1281 C C . LEU A 1 158 ? 3.481 -4.171 9.928 1.00 97.75 158 LEU A C 1
ATOM 1283 O O . LEU A 1 158 ? 2.663 -5.054 10.177 1.00 97.75 158 LEU A O 1
ATOM 1287 N N . GLN A 1 159 ? 4.696 -4.450 9.453 1.00 96.88 159 GLN A N 1
ATOM 1288 C CA . GLN A 1 159 ? 5.136 -5.793 9.034 1.00 96.88 159 GLN A CA 1
ATOM 1289 C C . GLN A 1 159 ? 5.595 -6.701 10.187 1.00 96.88 159 GLN A C 1
ATOM 1291 O O . GLN A 1 159 ? 5.899 -7.879 9.974 1.00 96.88 159 GLN A O 1
ATOM 1296 N N . ALA A 1 160 ? 5.696 -6.177 11.410 1.00 96.31 160 ALA A N 1
ATOM 1297 C CA . ALA A 1 160 ? 6.198 -6.946 12.539 1.00 96.31 160 ALA A CA 1
ATOM 1298 C C . ALA A 1 160 ? 5.315 -8.168 12.830 1.00 96.31 160 ALA A C 1
ATOM 1300 O O . ALA A 1 160 ? 4.092 -8.076 12.885 1.00 96.31 160 ALA A O 1
ATOM 1301 N N . ASN A 1 161 ? 5.963 -9.318 13.041 1.00 93.56 161 ASN A N 1
ATOM 1302 C CA . ASN A 1 161 ? 5.317 -10.602 13.333 1.00 93.56 161 ASN A CA 1
ATOM 1303 C C . ASN A 1 161 ? 4.330 -11.107 12.255 1.00 93.56 161 ASN A C 1
ATOM 1305 O O . ASN A 1 161 ? 3.511 -11.976 12.535 1.00 93.56 161 ASN A O 1
ATOM 1309 N N . GLN A 1 162 ? 4.433 -10.623 11.012 1.00 94.31 162 GLN A N 1
ATOM 1310 C CA . GLN A 1 162 ? 3.628 -11.120 9.883 1.00 94.31 162 GLN A CA 1
ATOM 1311 C C . GLN A 1 162 ? 4.298 -12.257 9.084 1.00 94.31 162 GLN A C 1
ATOM 1313 O O . GLN A 1 162 ? 3.737 -12.753 8.111 1.00 94.31 162 GLN A O 1
ATOM 1318 N N . GLY A 1 163 ? 5.495 -12.695 9.486 1.00 90.56 163 GLY A N 1
ATOM 1319 C CA . GLY A 1 163 ? 6.262 -13.725 8.780 1.00 90.56 163 GLY A CA 1
ATOM 1320 C C . GLY A 1 163 ? 7.121 -13.181 7.632 1.00 90.56 163 GLY A C 1
ATOM 1321 O O . GLY A 1 163 ? 7.380 -11.983 7.528 1.00 90.56 163 GLY A O 1
ATOM 1322 N N . GLN A 1 164 ? 7.640 -14.084 6.795 1.00 89.69 164 GLN A N 1
ATOM 1323 C CA . GLN A 1 164 ? 8.526 -13.725 5.683 1.00 89.69 164 GLN A CA 1
ATOM 1324 C C . GLN A 1 164 ? 7.720 -13.267 4.464 1.00 89.69 164 GLN A C 1
ATOM 1326 O O . GLN A 1 164 ? 6.917 -14.031 3.943 1.00 89.69 164 GLN A O 1
ATOM 1331 N N . SER A 1 165 ? 8.017 -12.064 3.964 1.00 87.50 165 SER A N 1
ATOM 1332 C CA . SER A 1 165 ? 7.404 -11.467 2.767 1.00 87.50 165 SER A CA 1
ATOM 1333 C C . SER A 1 165 ? 5.863 -11.489 2.785 1.00 87.50 165 SER A C 1
ATOM 1335 O O . SER A 1 165 ? 5.260 -12.274 2.052 1.00 87.50 165 SER A O 1
ATOM 1337 N N . PRO A 1 166 ? 5.207 -10.625 3.587 1.00 91.81 166 PRO A N 1
ATOM 1338 C CA . PRO A 1 166 ? 3.749 -10.623 3.740 1.00 91.81 166 PRO A CA 1
ATOM 1339 C C . PRO A 1 166 ? 2.965 -10.581 2.421 1.00 91.81 166 PRO A C 1
ATOM 1341 O O . PRO A 1 166 ? 1.915 -11.207 2.319 1.00 91.81 166 PRO A O 1
ATOM 1344 N N . ALA A 1 167 ? 3.465 -9.876 1.396 1.00 91.94 167 ALA A N 1
ATOM 1345 C CA . ALA A 1 167 ? 2.823 -9.789 0.077 1.00 91.94 167 ALA A CA 1
ATOM 1346 C C . ALA A 1 167 ? 2.761 -11.123 -0.690 1.00 91.94 167 ALA A C 1
ATOM 1348 O O . ALA A 1 167 ? 2.031 -11.226 -1.675 1.00 91.94 167 ALA A O 1
ATOM 1349 N N . ARG A 1 168 ? 3.541 -12.135 -0.291 1.00 84.44 168 ARG A N 1
ATOM 1350 C CA . ARG A 1 168 ? 3.631 -13.407 -1.007 1.00 84.44 168 ARG A CA 1
ATOM 1351 C C . ARG A 1 168 ? 2.378 -14.252 -0.784 1.00 84.44 168 ARG A C 1
ATOM 1353 O O . ARG A 1 168 ? 2.182 -14.831 0.280 1.00 84.44 168 ARG A O 1
ATOM 1360 N N . CYS A 1 169 ? 1.582 -14.383 -1.840 1.00 61.44 169 CYS A N 1
ATOM 1361 C CA . CYS A 1 169 ? 0.423 -15.263 -1.927 1.00 61.44 169 CYS A CA 1
ATOM 1362 C C . CYS A 1 169 ? 0.405 -15.918 -3.326 1.00 61.44 169 CYS A C 1
ATOM 1364 O O . CYS A 1 169 ? 0.745 -15.243 -4.297 1.00 61.44 169 CYS A O 1
ATOM 1366 N N . PRO A 1 170 ? -0.174 -17.124 -3.481 1.00 55.81 170 PRO A N 1
ATOM 1367 C CA . PRO A 1 170 ? 0.475 -18.457 -3.645 1.00 55.81 170 PRO A CA 1
ATOM 1368 C C . PRO A 1 170 ? 1.995 -18.563 -3.944 1.00 55.81 170 PRO A C 1
ATOM 1370 O O . PRO A 1 170 ? 2.713 -17.588 -4.122 1.00 55.81 1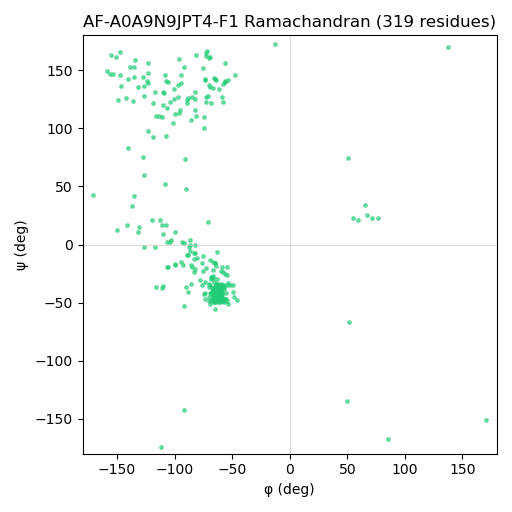70 PRO A O 1
ATOM 1373 N N . THR A 1 171 ? 2.521 -19.798 -3.929 1.00 61.50 171 THR A N 1
ATOM 1374 C CA . THR A 1 171 ? 3.962 -20.123 -3.832 1.00 61.50 171 THR A CA 1
ATOM 1375 C C . THR A 1 171 ? 4.803 -19.847 -5.083 1.00 61.50 171 THR A C 1
ATOM 1377 O O . THR A 1 171 ? 6.025 -19.726 -4.939 1.00 61.50 171 THR A O 1
ATOM 1380 N N . THR A 1 172 ? 4.192 -19.737 -6.267 1.00 68.50 172 THR A N 1
ATOM 1381 C CA . THR A 1 172 ? 4.887 -19.669 -7.570 1.00 68.50 172 THR A CA 1
ATOM 1382 C C . THR A 1 172 ? 5.048 -18.263 -8.151 1.00 68.50 172 THR A C 1
ATOM 1384 O O . THR A 1 172 ? 5.872 -18.095 -9.042 1.00 68.50 172 THR A O 1
ATOM 1387 N N . THR A 1 173 ? 4.297 -17.271 -7.666 1.00 84.56 173 THR A N 1
ATOM 1388 C CA . THR A 1 173 ? 4.316 -15.892 -8.187 1.00 84.56 173 THR A CA 1
ATOM 1389 C C . THR A 1 173 ? 5.281 -15.022 -7.379 1.00 84.56 173 THR A C 1
ATOM 1391 O O . THR A 1 173 ? 5.351 -15.131 -6.150 1.00 84.56 173 THR A O 1
ATOM 1394 N N . GLU A 1 174 ? 6.047 -14.165 -8.059 1.00 90.75 174 GLU A N 1
ATOM 1395 C CA . GLU A 1 174 ? 6.944 -13.216 -7.396 1.00 90.75 174 GLU A CA 1
ATOM 1396 C C . GLU A 1 174 ? 6.134 -12.195 -6.591 1.00 90.75 174 GLU A C 1
ATOM 1398 O O . GLU A 1 174 ? 5.049 -11.776 -6.993 1.00 90.75 174 GLU A O 1
ATOM 1403 N N . ALA A 1 175 ? 6.640 -11.789 -5.429 1.00 94.12 175 ALA A N 1
ATOM 1404 C CA . ALA A 1 175 ? 5.935 -10.834 -4.589 1.00 94.12 175 ALA A CA 1
ATOM 1405 C C . ALA A 1 175 ? 6.895 -9.919 -3.840 1.00 94.12 175 ALA A C 1
ATOM 1407 O O . ALA A 1 175 ? 7.874 -10.380 -3.247 1.00 94.12 175 ALA A O 1
ATOM 1408 N N . THR A 1 176 ? 6.563 -8.630 -3.810 1.00 96.62 176 THR A N 1
ATOM 1409 C CA . THR A 1 176 ? 7.319 -7.613 -3.076 1.00 96.62 176 THR A CA 1
ATOM 1410 C C . THR A 1 176 ? 6.400 -6.844 -2.138 1.00 96.62 176 THR A C 1
ATOM 1412 O O . THR A 1 176 ? 5.375 -6.292 -2.542 1.00 96.62 176 THR A O 1
ATOM 1415 N N . THR A 1 177 ? 6.801 -6.784 -0.867 1.00 97.62 177 THR A N 1
ATOM 1416 C CA . THR A 1 177 ? 6.128 -5.968 0.147 1.00 97.62 177 THR A CA 1
ATOM 1417 C C . THR A 1 177 ? 6.748 -4.576 0.160 1.00 97.62 177 THR A C 1
ATOM 1419 O O . THR A 1 177 ? 7.959 -4.433 0.316 1.00 97.62 177 THR A O 1
ATOM 1422 N N . ILE A 1 178 ? 5.929 -3.542 -0.009 1.00 98.19 178 ILE A N 1
ATOM 1423 C CA . ILE A 1 178 ? 6.385 -2.154 -0.116 1.00 98.19 178 ILE A CA 1
ATOM 1424 C C . ILE A 1 178 ? 5.987 -1.397 1.144 1.00 98.19 178 ILE A C 1
ATOM 1426 O O . ILE A 1 178 ? 4.822 -1.394 1.530 1.00 98.19 178 ILE A O 1
ATOM 1430 N N . ASN A 1 179 ? 6.943 -0.694 1.749 1.00 97.88 179 ASN A N 1
ATOM 1431 C CA . ASN A 1 179 ? 6.662 0.231 2.838 1.00 97.88 179 ASN A CA 1
ATOM 1432 C C . ASN A 1 179 ? 7.012 1.664 2.424 1.00 97.88 179 ASN A C 1
ATOM 1434 O O . ASN A 1 179 ? 8.173 2.030 2.240 1.00 97.88 179 ASN A O 1
ATOM 1438 N N . LYS A 1 180 ? 5.968 2.473 2.269 1.00 97.62 180 LYS A N 1
ATOM 1439 C CA . LYS A 1 180 ? 5.998 3.929 2.135 1.00 97.62 180 LYS A CA 1
ATOM 1440 C C . LYS A 1 180 ? 4.914 4.561 3.022 1.00 97.62 180 LYS A C 1
ATOM 1442 O O . LYS A 1 180 ? 4.210 5.474 2.588 1.00 97.62 180 LYS A O 1
ATOM 1447 N N . VAL A 1 181 ? 4.758 4.053 4.249 1.00 96.62 181 VAL A N 1
ATOM 1448 C CA . VAL A 1 181 ? 3.736 4.489 5.222 1.00 96.62 181 VAL A CA 1
ATOM 1449 C C . VAL A 1 181 ? 2.345 4.531 4.555 1.00 96.62 181 VAL A C 1
ATOM 1451 O O . VAL A 1 181 ? 2.017 3.631 3.779 1.00 96.62 181 VAL A O 1
ATOM 1454 N N . CYS A 1 182 ? 1.533 5.571 4.751 1.00 95.88 182 CYS A N 1
ATOM 1455 C CA . CYS A 1 182 ? 0.184 5.666 4.182 1.00 95.88 182 CYS A CA 1
ATOM 1456 C C . CYS A 1 182 ? 0.159 5.603 2.641 1.00 95.88 182 CYS A C 1
ATOM 1458 O O . CYS A 1 182 ? -0.843 5.214 2.051 1.00 95.88 182 CYS A O 1
ATOM 1460 N N . ALA A 1 183 ? 1.267 5.940 1.968 1.00 97.88 183 ALA A N 1
ATOM 1461 C CA . ALA A 1 183 ? 1.370 5.911 0.508 1.00 97.88 183 ALA A CA 1
ATOM 1462 C C . ALA A 1 183 ? 1.785 4.538 -0.056 1.00 97.88 183 ALA A C 1
ATOM 1464 O O . ALA A 1 183 ? 2.003 4.422 -1.263 1.00 97.88 183 ALA A O 1
ATOM 1465 N N . SER A 1 184 ? 1.924 3.503 0.782 1.00 98.31 184 SER A N 1
ATOM 1466 C CA . SER A 1 184 ? 2.435 2.185 0.371 1.00 98.31 184 SER A CA 1
ATOM 1467 C C . SER A 1 184 ? 1.605 1.549 -0.745 1.00 98.31 184 SER A C 1
ATOM 1469 O O . SER A 1 184 ? 2.173 1.131 -1.752 1.00 98.31 184 SER A O 1
ATOM 1471 N N . GLY A 1 185 ? 0.273 1.527 -0.605 1.00 98.06 185 GLY A N 1
ATOM 1472 C CA . GLY A 1 185 ? -0.608 0.913 -1.603 1.00 98.06 185 GLY A CA 1
ATOM 1473 C C . GLY A 1 185 ? -0.536 1.614 -2.959 1.00 98.06 185 GLY A C 1
ATOM 1474 O O . GLY A 1 185 ? -0.318 0.983 -3.987 1.00 98.06 185 GLY A O 1
ATOM 1475 N N . MET A 1 186 ? -0.586 2.948 -2.961 1.00 98.44 186 MET A N 1
ATOM 1476 C CA . MET A 1 186 ? -0.445 3.732 -4.192 1.00 98.44 186 MET A CA 1
ATOM 1477 C C . MET A 1 186 ? 0.954 3.596 -4.804 1.00 98.44 186 MET A C 1
ATOM 1479 O O . MET A 1 186 ? 1.104 3.534 -6.025 1.00 98.44 186 MET A O 1
ATOM 1483 N N . LYS A 1 187 ? 2.002 3.519 -3.975 1.00 98.62 187 LYS A N 1
ATOM 1484 C CA . LYS A 1 187 ? 3.364 3.305 -4.467 1.00 98.62 187 LYS A CA 1
ATOM 1485 C C . LYS A 1 187 ? 3.513 1.935 -5.125 1.00 98.62 187 LYS A C 1
ATOM 1487 O O . LYS A 1 187 ? 4.209 1.848 -6.134 1.00 98.62 187 LYS A O 1
ATOM 1492 N N . ALA A 1 188 ? 2.843 0.913 -4.603 1.00 98.50 188 ALA A N 1
ATOM 1493 C CA . ALA A 1 188 ? 2.775 -0.399 -5.227 1.00 98.50 188 ALA A CA 1
ATOM 1494 C C . ALA A 1 188 ? 2.139 -0.341 -6.621 1.00 98.50 188 ALA A C 1
ATOM 1496 O O . ALA A 1 188 ? 2.748 -0.818 -7.578 1.00 98.50 188 ALA A O 1
ATOM 1497 N N . THR A 1 189 ? 1.005 0.351 -6.773 1.00 98.38 189 THR A N 1
ATOM 1498 C CA . THR A 1 189 ? 0.374 0.583 -8.085 1.00 98.38 189 THR A CA 1
ATOM 1499 C C . THR A 1 189 ? 1.303 1.313 -9.056 1.00 98.38 189 THR A C 1
ATOM 1501 O O . THR A 1 189 ? 1.417 0.917 -10.212 1.00 98.38 189 THR A O 1
ATOM 1504 N N . ILE A 1 190 ? 2.022 2.343 -8.592 1.00 98.56 190 ILE A N 1
ATOM 1505 C CA . ILE A 1 190 ? 2.987 3.085 -9.421 1.00 98.56 190 ILE A CA 1
ATOM 1506 C C . ILE A 1 190 ? 4.126 2.176 -9.899 1.00 98.56 190 ILE A C 1
ATOM 1508 O O . ILE A 1 190 ? 4.510 2.252 -11.063 1.00 98.56 190 ILE A O 1
ATOM 1512 N N . LEU A 1 191 ? 4.688 1.344 -9.018 1.00 98.44 191 LEU A N 1
ATOM 1513 C CA . LEU A 1 191 ? 5.784 0.439 -9.376 1.00 98.44 191 LEU A CA 1
ATOM 1514 C C . LEU A 1 191 ? 5.324 -0.643 -10.362 1.00 98.44 191 LEU A C 1
ATOM 1516 O O . LEU A 1 191 ? 6.020 -0.898 -11.340 1.00 98.44 191 LEU A O 1
ATOM 1520 N N . ALA A 1 192 ? 4.130 -1.208 -10.166 1.00 97.88 192 ALA A N 1
ATOM 1521 C CA . ALA A 1 192 ? 3.561 -2.168 -11.108 1.00 97.88 192 ALA A CA 1
ATOM 1522 C C . ALA A 1 192 ? 3.334 -1.528 -12.485 1.00 97.88 192 ALA A C 1
ATOM 1524 O O . ALA A 1 192 ? 3.776 -2.061 -13.499 1.00 97.88 192 ALA A O 1
ATOM 1525 N N . ALA A 1 193 ? 2.749 -0.326 -12.530 1.00 98.00 193 ALA A N 1
ATOM 1526 C CA . ALA A 1 193 ? 2.572 0.403 -13.782 1.00 98.00 193 ALA A CA 1
ATOM 1527 C C . ALA A 1 193 ? 3.906 0.682 -14.492 1.00 98.00 193 ALA A C 1
ATOM 1529 O O . ALA A 1 193 ? 3.967 0.619 -15.714 1.00 98.00 193 ALA A O 1
ATOM 1530 N N . GLN A 1 194 ? 4.987 0.950 -13.753 1.00 97.38 194 GLN A N 1
ATOM 1531 C CA . GLN A 1 194 ? 6.318 1.128 -14.337 1.00 97.38 194 GLN A CA 1
ATOM 1532 C C . GLN A 1 194 ? 6.848 -0.159 -14.983 1.00 97.38 194 GLN A C 1
ATOM 1534 O O . GLN A 1 194 ? 7.324 -0.084 -16.114 1.00 97.38 194 GLN A O 1
ATOM 1539 N N . ASN A 1 195 ? 6.725 -1.316 -14.324 1.00 95.50 195 ASN A N 1
ATOM 1540 C CA . ASN A 1 195 ? 7.157 -2.607 -14.880 1.00 95.50 195 ASN A CA 1
ATOM 1541 C C . ASN A 1 195 ? 6.340 -3.017 -16.115 1.00 95.50 195 ASN A C 1
ATOM 1543 O O . ASN A 1 195 ? 6.911 -3.454 -17.114 1.00 95.50 195 ASN A O 1
ATOM 1547 N N . LEU A 1 196 ? 5.023 -2.791 -16.087 1.00 93.50 196 LEU A N 1
ATOM 1548 C CA . LEU A 1 196 ? 4.135 -3.018 -17.233 1.00 93.50 196 LEU A CA 1
ATOM 1549 C C . LEU A 1 196 ? 4.491 -2.095 -18.412 1.00 93.50 196 LEU A C 1
ATOM 1551 O O . LEU A 1 196 ? 4.624 -2.537 -19.555 1.00 93.50 196 LEU A O 1
ATOM 1555 N N . ALA A 1 197 ? 4.711 -0.807 -18.129 1.00 93.88 197 ALA A N 1
ATOM 1556 C CA . ALA A 1 197 ? 5.034 0.218 -19.120 1.00 93.88 197 ALA A CA 1
ATOM 1557 C C . ALA A 1 197 ? 6.359 -0.048 -19.854 1.00 93.88 197 ALA A C 1
ATOM 1559 O O . ALA A 1 197 ? 6.467 0.251 -21.044 1.00 93.88 197 ALA A O 1
ATOM 1560 N N . ILE A 1 198 ? 7.365 -0.601 -19.167 1.00 91.31 198 ILE A N 1
ATOM 1561 C CA . ILE A 1 198 ? 8.656 -0.963 -19.779 1.00 91.31 198 ILE A CA 1
ATOM 1562 C C . ILE A 1 198 ? 8.661 -2.365 -20.408 1.00 91.31 198 ILE A C 1
ATOM 1564 O O . ILE A 1 198 ? 9.650 -2.726 -21.042 1.00 91.31 198 ILE A O 1
ATOM 1568 N N . GLY A 1 199 ? 7.578 -3.134 -20.249 1.00 86.00 199 GLY A N 1
ATOM 1569 C CA . GLY A 1 199 ? 7.439 -4.487 -20.789 1.00 86.00 199 GLY A CA 1
ATOM 1570 C C . GLY A 1 199 ? 8.199 -5.565 -20.016 1.00 86.00 199 GLY A C 1
ATOM 1571 O O . GLY A 1 199 ? 8.511 -6.597 -20.599 1.00 86.00 199 GLY A O 1
ATOM 1572 N N . ASP A 1 200 ? 8.516 -5.334 -18.737 1.00 89.88 200 ASP A N 1
ATOM 1573 C CA . ASP A 1 200 ? 9.165 -6.342 -17.882 1.00 89.88 200 ASP A CA 1
ATOM 1574 C C . ASP A 1 200 ? 8.170 -7.399 -17.376 1.00 89.88 200 ASP A C 1
ATOM 1576 O O . ASP A 1 200 ? 8.526 -8.557 -17.174 1.00 89.88 200 ASP A O 1
ATOM 1580 N N . ARG A 1 201 ? 6.907 -7.001 -17.200 1.00 90.88 201 ARG A N 1
ATOM 1581 C CA . ARG A 1 201 ? 5.768 -7.867 -16.864 1.00 90.88 201 ARG A CA 1
ATOM 1582 C C . ARG A 1 201 ? 4.580 -7.499 -17.750 1.00 90.88 201 ARG A C 1
ATOM 1584 O O . ARG A 1 201 ? 4.520 -6.375 -18.253 1.00 90.88 201 ARG A O 1
ATOM 1591 N N . SER A 1 202 ? 3.623 -8.409 -17.912 1.00 91.88 202 SER A N 1
ATOM 1592 C CA . SER A 1 202 ? 2.389 -8.176 -18.683 1.00 91.88 202 SER A CA 1
ATOM 1593 C C . SER A 1 202 ? 1.147 -8.091 -17.798 1.00 91.88 202 SER A C 1
ATOM 1595 O O . SER A 1 202 ? 0.247 -7.302 -18.085 1.00 91.88 202 SER A O 1
ATOM 1597 N N . ILE A 1 203 ? 1.085 -8.882 -16.722 1.00 95.06 203 ILE A N 1
ATOM 1598 C CA . ILE A 1 203 ? -0.046 -8.895 -15.784 1.00 95.06 203 ILE A CA 1
ATOM 1599 C C . ILE A 1 203 ? 0.473 -8.929 -14.345 1.00 95.06 203 ILE A C 1
ATOM 1601 O O . ILE A 1 203 ? 1.207 -9.831 -13.942 1.00 95.06 203 ILE A O 1
ATOM 1605 N N . MET A 1 204 ? 0.056 -7.942 -13.552 1.00 95.94 204 MET A N 1
ATOM 1606 C CA . MET A 1 204 ? 0.470 -7.783 -12.158 1.00 95.94 204 MET A CA 1
ATOM 1607 C C . MET A 1 204 ? -0.723 -7.466 -11.262 1.00 95.94 204 MET A C 1
ATOM 1609 O O . MET A 1 204 ? -1.687 -6.833 -11.696 1.00 95.94 204 MET A O 1
ATOM 1613 N N . ILE A 1 205 ? -0.613 -7.834 -9.987 1.00 96.81 205 ILE A N 1
ATOM 1614 C CA . ILE A 1 205 ? -1.510 -7.350 -8.933 1.00 96.81 205 ILE A CA 1
ATOM 1615 C C . ILE A 1 205 ? -0.794 -6.248 -8.163 1.00 96.81 205 ILE A C 1
ATOM 1617 O O . ILE A 1 205 ? 0.357 -6.405 -7.757 1.00 96.81 205 ILE A O 1
ATOM 1621 N N . ALA A 1 206 ? -1.492 -5.140 -7.925 1.00 97.81 206 ALA A N 1
ATOM 1622 C CA . ALA A 1 206 ? -0.990 -4.063 -7.090 1.00 97.81 206 ALA A CA 1
ATOM 1623 C C . ALA A 1 206 ? -2.058 -3.552 -6.126 1.00 97.81 206 ALA A C 1
ATOM 1625 O O . ALA A 1 206 ? -3.233 -3.473 -6.477 1.00 97.81 206 ALA A O 1
ATOM 1626 N N . GLY A 1 207 ? -1.647 -3.178 -4.919 1.00 97.69 207 GLY A N 1
ATOM 1627 C CA . GLY A 1 207 ? -2.561 -2.696 -3.889 1.00 97.69 207 GLY A CA 1
ATOM 1628 C C . GLY A 1 207 ? -1.877 -2.558 -2.538 1.00 97.69 207 GLY A C 1
ATOM 1629 O O . GLY A 1 207 ? -0.671 -2.329 -2.458 1.00 97.69 207 GLY A O 1
ATOM 1630 N N . GLY A 1 208 ? -2.639 -2.708 -1.461 1.00 97.81 208 GLY A N 1
ATOM 1631 C CA . GLY A 1 208 ? -2.105 -2.706 -0.107 1.00 97.81 208 GLY A CA 1
ATOM 1632 C C . GLY A 1 208 ? -3.000 -3.461 0.860 1.00 97.81 208 GLY A C 1
ATOM 1633 O O . GLY A 1 208 ? -4.162 -3.730 0.570 1.00 97.81 208 GLY A O 1
ATOM 1634 N N . MET A 1 209 ? -2.428 -3.798 2.006 1.00 97.94 209 MET A N 1
ATOM 1635 C CA . MET A 1 209 ? -3.086 -4.525 3.080 1.00 97.94 209 MET A CA 1
ATOM 1636 C C . MET A 1 209 ? -2.526 -4.069 4.423 1.00 97.94 209 MET A C 1
ATOM 1638 O O . MET A 1 209 ? -1.339 -3.756 4.552 1.00 97.94 209 MET A O 1
ATOM 1642 N N . GLU A 1 210 ? -3.383 -4.040 5.435 1.00 98.38 210 GLU A N 1
ATOM 1643 C CA . GLU A 1 210 ? -2.986 -3.685 6.790 1.00 98.38 210 GLU A CA 1
ATOM 1644 C C . GLU A 1 210 ? -3.926 -4.332 7.805 1.00 98.38 210 GLU A C 1
ATOM 1646 O O . GLU A 1 210 ? -5.119 -4.490 7.549 1.00 98.38 210 GLU A O 1
ATOM 1651 N N . SER A 1 211 ? -3.391 -4.690 8.971 1.00 97.94 211 SER A N 1
ATOM 1652 C CA . SER A 1 211 ? -4.194 -5.121 10.116 1.00 97.94 211 SER A CA 1
ATOM 1653 C C . SER A 1 211 ? -3.599 -4.545 11.397 1.00 97.94 211 SER A C 1
ATOM 1655 O O 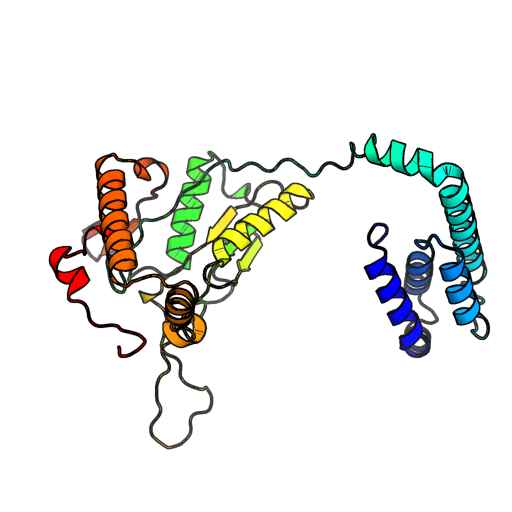. SER A 1 211 ? -2.885 -5.230 12.132 1.00 97.94 211 SER A O 1
ATOM 1657 N N . MET A 1 212 ? -3.956 -3.296 11.701 1.00 98.12 212 MET A N 1
ATOM 1658 C CA . MET A 1 212 ? -3.498 -2.598 12.909 1.00 98.12 212 MET A CA 1
ATOM 1659 C C . MET A 1 212 ? -3.851 -3.365 14.196 1.00 98.12 212 MET A C 1
ATOM 1661 O O . MET A 1 212 ? -3.050 -3.412 15.118 1.00 98.12 212 MET A O 1
ATOM 1665 N N . SER A 1 213 ? -5.000 -4.051 14.235 1.00 97.94 213 SER A N 1
ATOM 1666 C CA . SER A 1 213 ? -5.443 -4.857 15.390 1.00 97.94 213 SER A CA 1
ATOM 1667 C C . SER A 1 213 ? -4.539 -6.055 15.722 1.00 97.94 213 SER A C 1
ATOM 1669 O O . SER A 1 213 ? -4.637 -6.595 16.818 1.00 97.94 213 SER A O 1
ATOM 1671 N N . ASN A 1 214 ? -3.689 -6.496 14.787 1.00 97.44 214 ASN A N 1
ATOM 1672 C CA . ASN A 1 214 ? -2.811 -7.664 14.956 1.00 97.44 214 ASN A CA 1
ATOM 1673 C C . ASN A 1 214 ? -1.346 -7.271 15.215 1.00 97.44 214 ASN A C 1
ATOM 1675 O O . ASN A 1 214 ? -0.480 -8.141 15.315 1.00 97.44 214 ASN A O 1
ATOM 1679 N N . VAL A 1 215 ? -1.051 -5.973 15.307 1.00 98.06 215 VAL A N 1
ATOM 1680 C CA . VAL A 1 215 ? 0.314 -5.478 15.497 1.00 98.06 215 VAL A CA 1
ATOM 1681 C C . VAL A 1 215 ? 0.758 -5.759 16.931 1.00 98.06 215 VAL A C 1
ATOM 1683 O O . VAL A 1 215 ? 0.040 -5.405 17.869 1.00 98.06 215 VAL A O 1
ATOM 1686 N N . PRO A 1 216 ? 1.912 -6.412 17.140 1.00 97.56 216 PRO A N 1
ATOM 1687 C CA . PRO A 1 216 ? 2.341 -6.772 18.479 1.00 97.56 216 PRO A CA 1
ATOM 1688 C C . PRO A 1 216 ? 3.000 -5.588 19.191 1.00 97.56 216 PRO A C 1
ATOM 1690 O O . PRO A 1 216 ? 3.475 -4.632 18.577 1.00 97.56 216 PRO A O 1
ATOM 1693 N N . PHE A 1 217 ? 3.107 -5.709 20.510 1.00 97.81 217 PHE A N 1
ATOM 1694 C CA . PHE A 1 217 ? 4.043 -4.903 21.284 1.00 97.81 217 PHE A CA 1
ATOM 1695 C C . PHE A 1 217 ? 5.479 -5.417 21.106 1.00 97.81 217 PHE A C 1
ATOM 1697 O O . PHE A 1 217 ? 5.706 -6.610 20.890 1.00 97.81 217 PHE A O 1
ATOM 1704 N N . TYR A 1 218 ? 6.462 -4.528 21.238 1.00 96.94 218 TYR A N 1
ATOM 1705 C CA . TYR A 1 218 ? 7.883 -4.843 21.097 1.00 96.94 218 TYR A CA 1
ATOM 1706 C C . TYR A 1 218 ? 8.620 -4.809 22.434 1.00 96.94 218 TYR A C 1
ATOM 1708 O O . TYR A 1 218 ? 8.371 -3.951 23.280 1.00 96.94 218 TYR A O 1
ATOM 1716 N N . VAL A 1 219 ? 9.611 -5.694 22.558 1.00 95.12 219 VAL A N 1
ATOM 1717 C CA . VAL A 1 219 ? 10.609 -5.718 23.636 1.00 95.12 219 VAL A CA 1
ATOM 1718 C C . VAL A 1 219 ? 12.006 -5.740 23.014 1.00 95.12 219 VAL A C 1
ATOM 1720 O O . VAL A 1 219 ? 12.222 -6.484 22.051 1.00 95.12 219 VAL A O 1
ATOM 1723 N N . PRO A 1 220 ? 12.973 -4.949 23.519 1.00 91.56 220 PRO A N 1
ATOM 1724 C CA . PRO A 1 220 ? 14.363 -5.046 23.084 1.00 91.56 220 PRO A CA 1
ATOM 1725 C C . PRO A 1 220 ? 14.916 -6.467 23.260 1.00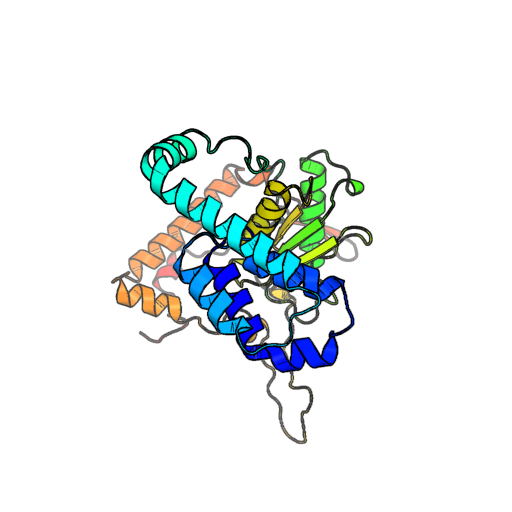 91.56 220 PRO A C 1
ATOM 1727 O O . PRO A 1 220 ? 14.662 -7.124 24.259 1.00 91.56 220 PRO A O 1
ATOM 1730 N N . ARG A 1 221 ? 15.724 -6.960 22.316 1.00 92.88 221 ARG A N 1
ATOM 1731 C CA . ARG A 1 221 ? 16.230 -8.347 22.371 1.00 92.88 221 ARG A CA 1
ATOM 1732 C C . ARG A 1 221 ? 17.102 -8.641 23.603 1.00 92.88 221 ARG A C 1
ATOM 1734 O O . ARG A 1 221 ? 17.081 -9.758 24.103 1.00 92.88 221 ARG A O 1
ATOM 1741 N N . ASN A 1 222 ? 17.865 -7.656 24.072 1.00 92.12 222 ASN A N 1
ATOM 1742 C CA . ASN A 1 222 ? 18.899 -7.831 25.097 1.00 92.12 222 ASN A CA 1
ATOM 1743 C C . ASN A 1 222 ? 18.482 -7.217 26.444 1.00 92.12 222 ASN A C 1
ATOM 1745 O O . ASN A 1 222 ? 19.205 -6.390 26.997 1.00 92.12 222 ASN A O 1
ATOM 1749 N N . VAL A 1 223 ? 17.299 -7.572 26.949 1.00 92.75 223 VAL A N 1
ATOM 1750 C CA . VAL A 1 223 ? 16.842 -7.119 28.275 1.00 92.75 223 VAL A CA 1
ATOM 1751 C C . VAL A 1 223 ? 17.653 -7.776 29.400 1.00 92.75 223 VAL A C 1
ATOM 1753 O O . VAL A 1 223 ? 17.947 -8.969 29.351 1.00 92.75 223 VAL A O 1
ATOM 1756 N N . THR A 1 224 ? 18.027 -6.988 30.410 1.00 90.75 224 THR A N 1
ATOM 1757 C CA . THR A 1 224 ? 18.770 -7.422 31.609 1.00 90.75 224 THR A CA 1
ATOM 1758 C C . THR A 1 224 ? 17.887 -7.332 32.865 1.00 90.75 224 THR A C 1
ATOM 1760 O O . THR A 1 224 ? 16.685 -7.088 32.764 1.00 90.75 224 THR A O 1
ATOM 1763 N N . TYR A 1 225 ? 18.454 -7.571 34.057 1.00 92.50 225 TYR A N 1
ATOM 1764 C CA . TYR A 1 225 ? 17.716 -7.524 35.327 1.00 92.50 225 TYR A CA 1
ATOM 1765 C C . TYR A 1 225 ? 17.054 -6.153 35.561 1.00 92.50 225 TYR A C 1
ATOM 1767 O O . TYR A 1 225 ? 17.738 -5.132 35.611 1.00 92.50 225 TYR A O 1
ATOM 1775 N N . GLY A 1 226 ? 15.730 -6.147 35.745 1.00 94.38 226 GLY A N 1
ATOM 1776 C CA . GLY A 1 226 ? 14.928 -4.952 36.021 1.00 94.38 226 GLY A CA 1
ATOM 1777 C C . GLY A 1 226 ? 13.613 -4.917 35.237 1.00 94.38 226 GLY A C 1
ATOM 1778 O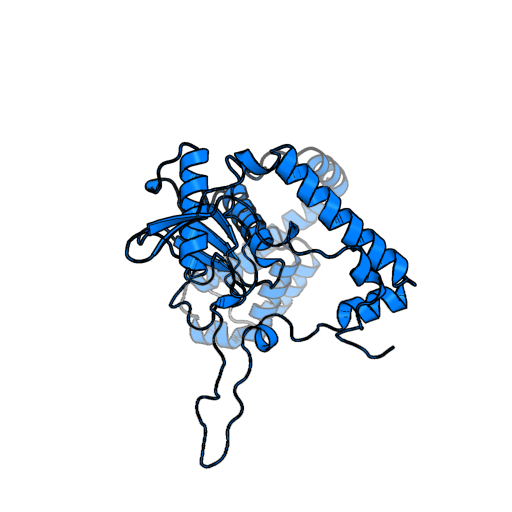 O . GLY A 1 226 ? 13.390 -5.727 34.336 1.00 94.38 226 GLY A O 1
ATOM 1779 N N . ASN A 1 227 ? 12.740 -3.967 35.580 1.00 93.94 227 ASN A N 1
ATOM 1780 C CA . ASN A 1 227 ? 11.460 -3.757 34.895 1.00 93.94 227 ASN A CA 1
ATOM 1781 C C . ASN A 1 227 ? 11.673 -3.309 33.440 1.00 93.94 227 ASN A C 1
ATOM 1783 O O . ASN A 1 227 ? 12.576 -2.521 33.165 1.00 93.94 227 ASN A O 1
ATOM 1787 N N . GLN A 1 228 ? 10.818 -3.782 32.528 1.00 92.62 228 GLN A N 1
ATOM 1788 C CA . GLN A 1 228 ? 10.861 -3.448 31.100 1.00 92.62 228 GLN A CA 1
ATOM 1789 C C . GLN A 1 228 ? 9.518 -2.876 30.645 1.00 92.62 228 GLN A C 1
ATOM 1791 O O . GLN A 1 228 ? 8.463 -3.366 31.047 1.00 92.62 228 GLN A O 1
ATOM 1796 N N . GLU A 1 229 ? 9.566 -1.866 29.783 1.00 93.12 229 GLU A N 1
ATOM 1797 C CA . GLU A 1 229 ? 8.391 -1.284 29.136 1.00 93.12 229 GLU A CA 1
ATOM 1798 C C . GLU A 1 229 ? 8.201 -1.891 27.740 1.00 93.12 229 GLU A C 1
ATOM 1800 O O . GLU A 1 229 ? 9.165 -2.078 26.991 1.00 93.12 229 GLU A O 1
ATOM 1805 N N . LEU A 1 230 ? 6.954 -2.205 27.387 1.00 95.69 230 LEU A N 1
ATOM 1806 C CA . LEU A 1 230 ? 6.599 -2.703 26.062 1.00 95.69 230 LEU A CA 1
ATOM 1807 C C . LEU A 1 230 ? 6.308 -1.516 25.136 1.00 95.69 230 LEU A C 1
ATOM 1809 O O . LEU A 1 230 ? 5.458 -0.689 25.451 1.00 95.69 230 LEU A O 1
ATOM 1813 N N . SER A 1 231 ? 6.970 -1.434 23.980 1.00 95.75 231 SER A N 1
ATOM 1814 C CA . SER A 1 231 ? 6.646 -0.402 22.982 1.00 95.75 231 SER A CA 1
ATOM 1815 C C . SER A 1 231 ? 5.451 -0.831 22.130 1.00 95.75 231 SER A C 1
ATOM 1817 O O . SER A 1 231 ? 5.471 -1.931 21.582 1.00 95.75 231 SER A O 1
ATOM 1819 N N . ASP A 1 232 ? 4.450 0.031 21.958 1.00 96.81 232 ASP A N 1
ATOM 1820 C CA . ASP A 1 232 ? 3.354 -0.202 21.008 1.00 96.81 232 ASP A CA 1
ATOM 1821 C C . ASP A 1 232 ? 3.873 -0.138 19.561 1.00 96.81 232 ASP A C 1
ATOM 1823 O O . ASP A 1 232 ? 4.448 0.872 19.142 1.00 96.81 232 ASP A O 1
ATOM 1827 N N . GLY A 1 233 ? 3.698 -1.224 18.802 1.00 97.12 233 GLY A N 1
ATOM 1828 C CA . GLY A 1 233 ? 4.191 -1.319 17.429 1.00 97.12 233 GLY A CA 1
ATOM 1829 C C . GLY A 1 233 ? 3.465 -0.400 16.443 1.00 97.12 233 GLY A C 1
ATOM 1830 O O . GLY A 1 233 ? 4.089 0.088 15.503 1.00 97.12 233 GLY A O 1
ATOM 1831 N N . ILE A 1 234 ? 2.182 -0.094 16.672 1.00 97.19 234 ILE A N 1
ATOM 1832 C CA . ILE A 1 234 ? 1.395 0.811 15.821 1.00 97.19 234 ILE A CA 1
ATOM 1833 C C . ILE A 1 234 ? 1.955 2.224 15.939 1.00 97.19 234 ILE A C 1
ATOM 1835 O O . ILE A 1 234 ? 2.218 2.888 14.934 1.00 97.19 234 ILE A O 1
ATOM 1839 N N . ILE A 1 235 ? 2.164 2.676 17.176 1.00 95.06 235 ILE A N 1
ATOM 1840 C CA . ILE A 1 235 ? 2.712 4.007 17.437 1.00 95.06 235 ILE A CA 1
ATOM 1841 C C . ILE A 1 235 ? 4.133 4.095 16.887 1.00 95.06 235 ILE A C 1
ATOM 1843 O O . ILE A 1 235 ? 4.454 5.031 16.154 1.00 95.06 235 ILE A O 1
ATOM 1847 N N . LYS A 1 236 ? 4.967 3.107 17.216 1.00 94.75 236 LYS A N 1
ATOM 1848 C CA . LYS A 1 236 ? 6.397 3.132 16.915 1.00 94.75 236 LYS A CA 1
ATOM 1849 C C . LYS A 1 236 ? 6.708 3.076 15.421 1.00 94.75 236 LYS A C 1
ATOM 1851 O O . LYS A 1 236 ? 7.561 3.836 14.971 1.00 94.75 236 LYS A O 1
ATOM 1856 N N . ASP A 1 237 ? 6.012 2.230 14.664 1.00 95.12 237 ASP A N 1
ATOM 1857 C CA . ASP A 1 237 ? 6.320 2.028 13.243 1.00 95.12 237 ASP A CA 1
ATOM 1858 C C . ASP A 1 237 ? 5.390 2.816 12.307 1.00 95.12 237 ASP A C 1
ATOM 1860 O O . ASP A 1 237 ? 5.722 3.013 11.137 1.00 95.12 237 ASP A O 1
ATOM 1864 N N . GLY A 1 238 ? 4.231 3.274 12.800 1.00 93.94 238 GLY A N 1
ATOM 1865 C CA . GLY A 1 238 ? 3.200 3.914 11.980 1.00 93.94 238 GLY A CA 1
ATOM 1866 C C . GLY A 1 238 ? 2.892 5.378 12.303 1.00 93.94 238 GLY A C 1
ATOM 1867 O O . GLY A 1 238 ? 2.609 6.133 11.375 1.00 93.94 238 GLY A O 1
ATOM 1868 N N . LEU A 1 239 ? 2.915 5.795 13.580 1.00 93.19 239 LEU A N 1
ATOM 1869 C CA . LEU A 1 239 ? 2.231 7.027 14.028 1.00 93.19 239 LEU A CA 1
ATOM 1870 C C . LEU A 1 239 ? 3.080 7.989 14.884 1.00 93.19 239 LEU A C 1
ATOM 1872 O O . LEU A 1 239 ? 2.529 8.887 15.517 1.00 93.19 239 LEU A O 1
ATOM 1876 N N . MET A 1 240 ? 4.408 7.843 14.914 1.00 78.25 240 MET A N 1
ATOM 1877 C CA . MET A 1 240 ? 5.286 8.560 15.858 1.00 78.25 240 MET A CA 1
ATOM 1878 C C . MET A 1 240 ? 5.310 10.104 15.714 1.00 78.25 240 MET A C 1
ATOM 1880 O O . MET A 1 240 ? 5.869 10.780 16.573 1.00 78.25 240 MET A O 1
ATOM 1884 N N . ASP A 1 241 ? 4.665 10.679 14.690 1.00 74.06 241 ASP A N 1
ATOM 1885 C CA . ASP A 1 241 ? 4.562 12.131 14.452 1.00 74.06 241 ASP A CA 1
ATOM 1886 C C . ASP A 1 241 ? 3.102 12.609 14.269 1.00 74.06 241 ASP A C 1
ATOM 1888 O O . ASP A 1 241 ? 2.704 13.153 13.236 1.00 74.06 241 ASP A O 1
ATOM 1892 N N . GLY A 1 242 ? 2.264 12.387 15.287 1.00 72.19 242 GLY A N 1
ATOM 1893 C CA . GLY A 1 242 ? 0.849 12.796 15.273 1.00 72.19 242 GLY A CA 1
ATOM 1894 C C . GLY A 1 242 ? 0.602 14.316 15.262 1.00 72.19 242 GLY A C 1
ATOM 1895 O O . GLY A 1 242 ? -0.493 14.759 14.928 1.00 72.19 242 GLY A O 1
ATOM 1896 N N . ASN A 1 243 ? 1.612 15.138 15.570 1.00 86.75 243 ASN A N 1
ATOM 1897 C CA . ASN A 1 243 ? 1.475 16.598 15.685 1.00 86.75 243 ASN A CA 1
ATOM 1898 C C . ASN A 1 243 ? 1.550 17.353 14.347 1.00 86.75 243 ASN A C 1
ATOM 1900 O O . ASN A 1 243 ? 1.302 18.561 14.295 1.00 86.75 243 ASN A O 1
ATOM 1904 N N . CYS A 1 244 ? 1.876 16.670 13.250 1.00 90.81 244 CYS A N 1
ATOM 1905 C CA . CYS A 1 244 ? 1.968 17.281 11.925 1.00 90.81 244 CYS A CA 1
ATOM 1906 C C . CYS A 1 244 ? 0.666 17.971 11.472 1.00 90.81 244 CYS A C 1
ATOM 1908 O O . CYS A 1 244 ? 0.717 19.026 10.827 1.00 90.81 244 CYS A O 1
ATOM 1910 N N . ALA A 1 245 ? -0.493 17.401 11.820 1.00 93.06 245 ALA A N 1
ATOM 1911 C CA . ALA A 1 245 ? -1.798 17.966 11.482 1.00 93.06 245 ALA A CA 1
ATOM 1912 C C . ALA A 1 245 ? -2.043 19.304 12.201 1.00 93.06 245 ALA A C 1
ATOM 1914 O O . ALA A 1 245 ? -2.380 20.289 11.546 1.00 93.06 245 ALA A O 1
ATOM 1915 N N . GLU A 1 246 ? -1.756 19.377 13.503 1.00 92.25 246 GLU A N 1
ATOM 1916 C CA . GLU A 1 246 ? -1.890 20.603 14.308 1.00 92.25 246 GLU A CA 1
ATOM 1917 C C . GLU A 1 246 ? -0.990 21.729 13.790 1.00 92.25 246 GLU A C 1
ATOM 1919 O O . GLU A 1 246 ? -1.420 22.868 13.596 1.00 92.25 246 GLU A O 1
ATOM 1924 N N . ASN A 1 247 ? 0.264 21.400 13.464 1.00 93.56 247 ASN A N 1
ATOM 1925 C CA . ASN A 1 247 ? 1.204 22.360 12.884 1.00 93.56 247 ASN A CA 1
ATOM 1926 C C . ASN A 1 247 ? 0.698 22.925 11.549 1.00 93.56 247 ASN A C 1
ATOM 1928 O O . ASN A 1 247 ? 0.879 24.110 11.256 1.00 93.56 247 ASN A O 1
ATOM 1932 N N . THR A 1 248 ? 0.046 22.085 10.745 1.00 95.62 248 THR A N 1
ATOM 1933 C CA . THR A 1 248 ? -0.561 22.487 9.473 1.00 95.62 248 THR A CA 1
ATOM 1934 C C . THR A 1 248 ? -1.780 23.375 9.712 1.00 95.62 248 THR A C 1
ATOM 1936 O O . THR A 1 248 ? -1.851 24.460 9.134 1.00 95.62 248 THR A O 1
ATOM 1939 N N . ALA A 1 249 ? -2.693 22.973 10.600 1.00 95.25 249 ALA A N 1
ATOM 1940 C CA . ALA A 1 249 ? -3.878 23.752 10.944 1.00 95.25 249 ALA A CA 1
ATOM 1941 C C . ALA A 1 249 ? -3.499 25.153 11.443 1.00 95.25 249 ALA A C 1
ATOM 1943 O O . ALA A 1 249 ? -3.998 26.149 10.919 1.00 95.25 249 ALA A O 1
ATOM 1944 N N . LYS A 1 250 ? -2.520 25.245 12.351 1.00 94.44 250 LYS A N 1
ATOM 1945 C CA . LYS A 1 250 ? -1.992 26.517 12.856 1.00 94.44 250 LYS A CA 1
ATOM 1946 C C . LYS A 1 250 ? -1.357 27.371 11.760 1.00 94.44 250 LYS A C 1
ATOM 1948 O O . LYS A 1 250 ? -1.616 28.569 11.690 1.00 94.44 250 LYS A O 1
ATOM 1953 N N . LYS A 1 251 ? -0.532 26.774 10.893 1.00 97.12 251 LYS A N 1
ATOM 1954 C CA . LYS A 1 251 ? 0.157 27.490 9.807 1.00 97.12 251 LYS A CA 1
ATOM 1955 C C . LYS A 1 251 ? -0.814 28.103 8.796 1.00 97.12 251 LYS A C 1
ATOM 1957 O O . LYS A 1 251 ? -0.535 29.177 8.273 1.00 97.12 251 LYS A O 1
ATOM 1962 N N . PHE A 1 252 ? -1.913 27.412 8.504 1.00 97.75 252 PHE A N 1
ATOM 1963 C CA . PHE A 1 252 ? -2.888 27.829 7.493 1.00 97.75 252 PHE A CA 1
ATOM 1964 C C . PHE A 1 252 ? -4.171 28.436 8.081 1.00 97.75 252 PHE A C 1
ATOM 1966 O O . PHE A 1 252 ? -5.071 28.776 7.320 1.00 97.75 252 PHE A O 1
ATOM 1973 N N . GLY A 1 253 ? -4.258 28.601 9.405 1.00 97.06 253 GLY A N 1
ATOM 1974 C CA . GLY A 1 253 ? -5.419 29.198 10.071 1.00 97.06 253 GLY A CA 1
ATOM 1975 C C . GLY A 1 253 ? -6.702 28.369 9.946 1.00 97.06 253 GLY A C 1
ATOM 1976 O O . GLY A 1 253 ? -7.783 28.938 9.822 1.00 97.06 253 GLY A O 1
ATOM 1977 N N . ILE A 1 254 ? -6.597 27.037 9.937 1.00 97.38 254 ILE A N 1
ATOM 1978 C CA . ILE A 1 254 ? -7.752 26.134 9.819 1.00 97.38 254 ILE A CA 1
ATOM 1979 C C . ILE A 1 254 ? -8.397 25.983 11.200 1.00 97.38 254 ILE A C 1
ATOM 1981 O O . ILE A 1 254 ? -7.808 25.375 12.095 1.00 97.38 254 ILE A O 1
ATOM 1985 N N . SER A 1 255 ? -9.600 26.535 11.378 1.00 96.81 255 SER A N 1
ATOM 1986 C CA . SER A 1 255 ? -10.283 26.523 12.677 1.00 96.81 255 SER A CA 1
ATOM 1987 C C . SER A 1 255 ? -10.771 25.126 13.077 1.00 96.81 255 SER A C 1
ATOM 1989 O O . SER A 1 255 ? -10.938 24.241 12.231 1.00 96.81 255 SER A O 1
ATOM 1991 N N . ARG A 1 256 ? -11.025 24.928 14.376 1.00 95.88 256 ARG A N 1
ATOM 1992 C CA . ARG A 1 256 ? -11.609 23.687 14.907 1.00 95.88 256 ARG A CA 1
ATOM 1993 C C . ARG A 1 256 ? -12.980 23.411 14.289 1.00 95.88 256 ARG A C 1
ATOM 1995 O O . ARG A 1 256 ? -13.244 22.290 13.873 1.00 95.88 256 ARG A O 1
ATOM 2002 N N . GLU A 1 257 ? -13.811 24.438 14.146 1.00 96.94 257 GLU A N 1
ATOM 2003 C CA . GLU A 1 257 ? -15.155 24.334 13.569 1.00 96.94 257 GLU A CA 1
ATOM 2004 C C . GLU A 1 257 ? -15.106 23.862 12.113 1.00 96.94 257 GLU A C 1
ATOM 2006 O O . GLU A 1 257 ? -15.926 23.043 11.704 1.00 96.94 257 GLU A O 1
ATOM 2011 N N . ALA A 1 258 ? -14.123 24.330 11.333 1.00 97.69 258 ALA A N 1
ATOM 2012 C CA . ALA A 1 258 ? -13.936 23.887 9.954 1.00 97.69 258 ALA A CA 1
ATOM 2013 C C . ALA A 1 258 ? -13.516 22.407 9.877 1.00 97.69 258 ALA A C 1
ATOM 2015 O O . ALA A 1 258 ? -14.001 21.671 9.015 1.00 97.69 258 ALA A O 1
ATOM 2016 N N . GLN A 1 259 ? -12.644 21.960 10.788 1.00 97.56 259 GLN A N 1
ATOM 2017 C CA . GLN A 1 259 ? -12.240 20.553 10.891 1.00 97.56 259 GLN A CA 1
ATOM 2018 C C . GLN A 1 259 ? -13.423 19.661 11.296 1.00 97.56 259 GLN A C 1
ATOM 2020 O O . GLN A 1 259 ? -13.671 18.640 10.651 1.00 97.56 259 GLN A O 1
ATOM 2025 N N . ASP A 1 260 ? -14.200 20.080 12.297 1.00 97.88 260 ASP A N 1
ATOM 2026 C CA . ASP A 1 260 ? -15.392 19.368 12.763 1.00 97.88 260 ASP A CA 1
ATOM 2027 C C . ASP A 1 260 ? -16.464 19.287 11.668 1.00 97.88 260 ASP A C 1
ATOM 2029 O O . ASP A 1 260 ? -17.025 18.217 11.422 1.00 97.88 260 ASP A O 1
ATOM 2033 N N . GLN A 1 261 ? -16.719 20.387 10.951 1.00 98.00 261 GLN A N 1
ATOM 2034 C CA . GLN A 1 261 ? -17.667 20.409 9.837 1.00 98.00 261 GLN A CA 1
ATOM 2035 C C . GLN A 1 261 ? -17.241 19.449 8.720 1.00 98.00 261 GLN A C 1
ATOM 2037 O O . GLN A 1 261 ? -18.079 18.708 8.199 1.00 98.00 261 GLN A O 1
ATOM 2042 N N . HIS A 1 262 ? -15.948 19.420 8.382 1.00 98.19 262 HIS A N 1
ATOM 2043 C CA . HIS A 1 262 ? -15.415 18.483 7.398 1.00 98.19 262 HIS A CA 1
ATOM 2044 C C . HIS A 1 262 ? -15.577 17.023 7.847 1.00 98.19 262 HIS A C 1
ATOM 2046 O O . HIS A 1 262 ? -15.996 16.177 7.055 1.00 98.19 262 HIS A O 1
ATOM 2052 N N . ALA A 1 263 ? -15.313 16.723 9.123 1.00 97.69 263 ALA A N 1
ATOM 2053 C CA . ALA A 1 263 ? -15.518 15.390 9.683 1.00 97.69 263 ALA A CA 1
ATOM 2054 C C . ALA A 1 263 ? -16.997 14.970 9.612 1.00 97.69 263 ALA A C 1
ATOM 2056 O O . ALA A 1 263 ? -17.306 13.896 9.094 1.00 97.69 263 ALA A O 1
ATOM 2057 N N . ILE A 1 264 ? -17.920 15.833 10.054 1.00 98.12 264 ILE A N 1
ATOM 2058 C CA . ILE A 1 264 ? -19.373 15.597 9.985 1.00 98.12 264 ILE A CA 1
ATOM 2059 C C . ILE A 1 264 ? -19.809 15.308 8.547 1.00 98.12 264 ILE A C 1
ATOM 2061 O O . ILE A 1 264 ? -20.565 14.366 8.299 1.00 98.12 264 ILE A O 1
ATOM 2065 N N . GLU A 1 265 ? -19.346 16.117 7.596 1.00 98.31 265 GLU A N 1
ATOM 2066 C CA . GLU A 1 265 ? -19.670 15.943 6.185 1.00 98.31 265 GLU A CA 1
ATOM 2067 C C . GLU A 1 265 ? -19.125 14.619 5.631 1.00 98.31 265 GLU A C 1
ATOM 2069 O O . GLU A 1 265 ? -19.843 13.919 4.917 1.00 98.31 265 GLU A O 1
ATOM 2074 N N . SER A 1 266 ? -17.903 14.235 6.005 1.00 98.38 266 SER A N 1
ATOM 2075 C CA . SER A 1 266 ? -17.299 12.955 5.620 1.00 98.38 266 SER A CA 1
ATOM 2076 C C . SER A 1 266 ? -18.156 11.759 6.060 1.00 98.38 266 SER A C 1
ATOM 2078 O O . SER A 1 266 ? -18.515 10.922 5.230 1.00 98.38 266 SER A O 1
ATOM 2080 N N . TYR A 1 267 ? -18.592 11.726 7.328 1.00 98.38 267 TYR A N 1
ATOM 2081 C CA . TYR A 1 267 ? -19.482 10.673 7.841 1.00 98.38 267 TYR A CA 1
ATOM 2082 C C . TYR A 1 267 ? -20.826 10.625 7.102 1.00 98.38 267 TYR A C 1
ATOM 2084 O O . TYR A 1 267 ? -21.303 9.543 6.753 1.00 98.38 267 TYR A O 1
ATOM 2092 N N . LYS A 1 268 ? -21.433 11.787 6.824 1.00 98.31 268 LYS A N 1
ATOM 2093 C CA . LYS A 1 268 ? -22.702 11.862 6.079 1.00 98.31 268 LYS A CA 1
ATOM 2094 C C . LYS A 1 268 ? -22.554 11.332 4.652 1.00 98.31 268 LYS A C 1
ATOM 2096 O O . LYS A 1 268 ? -23.374 10.522 4.228 1.00 98.31 268 LYS A O 1
ATOM 2101 N N . ARG A 1 269 ? -21.491 11.730 3.943 1.00 98.50 269 ARG A N 1
ATOM 2102 C CA . ARG A 1 269 ? -21.193 11.258 2.581 1.00 98.50 269 ARG A CA 1
ATOM 2103 C C . ARG A 1 269 ? -20.938 9.751 2.547 1.00 98.50 269 ARG A C 1
ATOM 2105 O O . ARG A 1 269 ? -21.453 9.076 1.663 1.00 98.50 269 ARG A O 1
ATOM 2112 N N . ALA A 1 270 ? -20.193 9.214 3.516 1.00 98.19 270 ALA A N 1
ATOM 2113 C CA . ALA A 1 270 ? -19.953 7.776 3.624 1.00 98.19 270 ALA A CA 1
ATOM 2114 C C . ALA A 1 270 ? -21.259 6.995 3.856 1.00 98.19 270 ALA A C 1
ATOM 2116 O O . ALA A 1 270 ? -21.521 6.015 3.159 1.00 98.19 270 ALA A O 1
ATOM 2117 N N . ALA A 1 271 ? -22.113 7.462 4.775 1.00 98.12 271 ALA A N 1
ATOM 2118 C CA . ALA A 1 271 ? -23.410 6.842 5.043 1.00 98.12 271 ALA A CA 1
ATOM 2119 C C . ALA A 1 271 ? -24.349 6.881 3.828 1.00 98.12 271 ALA A C 1
ATOM 2121 O O . ALA A 1 271 ? -25.030 5.898 3.535 1.00 98.12 271 ALA A O 1
ATOM 2122 N N . GLU A 1 272 ? -24.375 8.000 3.104 1.00 98.38 272 GLU A N 1
ATOM 2123 C CA . GLU A 1 272 ? -25.151 8.139 1.873 1.00 98.38 272 GLU A CA 1
ATOM 2124 C C . GLU A 1 272 ? -24.627 7.225 0.756 1.00 98.38 272 GLU A C 1
ATOM 2126 O O . GLU A 1 272 ? -25.421 6.560 0.093 1.00 98.38 272 GLU A O 1
ATOM 2131 N N . ALA A 1 273 ? -23.307 7.124 0.581 1.00 98.31 273 ALA A N 1
ATOM 2132 C CA . ALA A 1 273 ? -22.693 6.234 -0.403 1.00 98.31 273 ALA A CA 1
ATOM 2133 C C . ALA A 1 273 ? -23.020 4.755 -0.132 1.00 98.31 273 ALA A C 1
ATOM 2135 O O . ALA A 1 273 ? -23.380 4.028 -1.062 1.00 98.31 273 ALA A O 1
ATOM 2136 N N . TRP A 1 274 ? -22.978 4.328 1.136 1.00 98.06 274 TRP A N 1
ATOM 2137 C CA . TRP A 1 274 ? -23.415 2.991 1.550 1.00 98.06 274 TRP A CA 1
ATOM 2138 C C . TR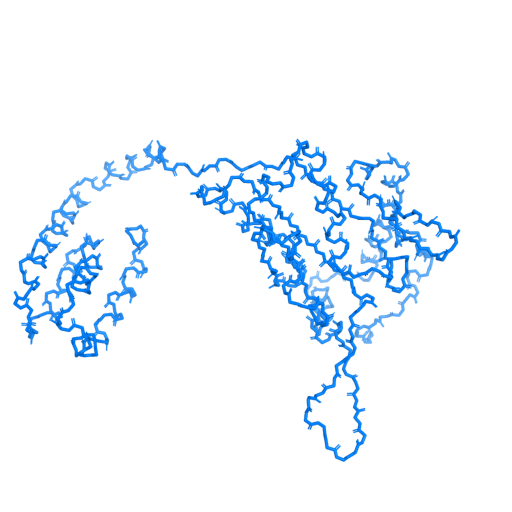P A 1 274 ? -24.909 2.771 1.300 1.00 98.06 274 TRP A C 1
ATOM 2140 O O . TRP A 1 274 ? -25.284 1.794 0.652 1.00 98.06 274 TRP A O 1
ATOM 2150 N N . LYS A 1 275 ? -25.764 3.718 1.711 1.00 97.81 275 LYS A N 1
ATOM 2151 C CA . LYS A 1 275 ? -27.217 3.663 1.472 1.00 97.81 275 LYS A CA 1
ATOM 2152 C C . LYS A 1 275 ? -27.564 3.559 -0.018 1.00 97.81 275 LYS A C 1
ATOM 2154 O O . LYS A 1 275 ? -28.501 2.851 -0.378 1.00 97.81 275 LYS A O 1
ATOM 2159 N N . ASN A 1 276 ? -26.815 4.254 -0.872 1.00 98.00 276 ASN A N 1
ATOM 2160 C CA . ASN A 1 276 ? -27.019 4.279 -2.320 1.00 98.00 276 ASN A CA 1
ATOM 2161 C C . ASN A 1 276 ? -26.308 3.124 -3.054 1.00 98.00 276 ASN A C 1
ATOM 2163 O O . ASN A 1 276 ? -26.407 3.032 -4.276 1.00 98.00 276 ASN A O 1
ATOM 2167 N N . GLY A 1 277 ? -25.599 2.241 -2.341 1.00 97.31 277 GLY A N 1
ATOM 2168 C CA . GLY A 1 277 ? -24.944 1.066 -2.919 1.00 97.31 277 GLY A CA 1
ATOM 2169 C C . GLY A 1 277 ? -23.711 1.372 -3.775 1.00 97.31 277 GLY A C 1
ATOM 2170 O O . GLY A 1 277 ? -23.340 0.548 -4.608 1.00 97.31 277 GLY A O 1
ATOM 2171 N N . VAL A 1 278 ? -23.061 2.526 -3.577 1.00 97.81 278 VAL A N 1
ATOM 2172 C CA . VAL A 1 278 ? -21.901 2.972 -4.378 1.00 97.81 278 VAL A CA 1
ATOM 2173 C C . VAL A 1 278 ? -20.741 1.972 -4.308 1.00 97.81 278 VAL A C 1
ATOM 2175 O O . VAL A 1 278 ? -20.060 1.746 -5.304 1.00 97.81 278 VAL A O 1
ATOM 2178 N N . PHE A 1 279 ? -20.549 1.323 -3.158 1.00 97.44 279 PHE A N 1
ATOM 2179 C CA . PHE A 1 279 ? -19.432 0.402 -2.924 1.00 97.44 279 PHE A CA 1
ATOM 2180 C C . PHE A 1 279 ? -19.705 -1.047 -3.349 1.00 97.44 279 PHE A C 1
ATOM 2182 O O . PHE A 1 279 ? -18.819 -1.893 -3.256 1.00 97.44 279 PHE A O 1
ATOM 2189 N N . LYS A 1 280 ? -20.913 -1.353 -3.841 1.00 94.81 280 LYS A N 1
ATOM 2190 C CA . LYS A 1 280 ? -21.338 -2.728 -4.148 1.00 94.81 280 LYS A CA 1
ATOM 2191 C C . LYS A 1 280 ? -20.383 -3.453 -5.099 1.00 94.81 280 LYS A C 1
ATOM 2193 O O . LYS A 1 280 ? -20.175 -4.652 -4.967 1.00 94.81 280 LYS A O 1
ATOM 2198 N N . GLU A 1 281 ? -19.802 -2.718 -6.042 1.00 94.06 281 GLU A N 1
ATOM 2199 C CA . GLU A 1 281 ? -18.890 -3.270 -7.039 1.00 94.06 281 GLU A CA 1
ATOM 2200 C C . GLU A 1 281 ? -17.446 -3.418 -6.537 1.00 94.06 281 GLU A C 1
ATOM 2202 O O . GLU A 1 281 ? -16.705 -4.236 -7.076 1.00 94.06 281 GLU A O 1
ATOM 2207 N N . GLU A 1 282 ? -17.011 -2.658 -5.534 1.00 96.81 282 GLU A N 1
ATOM 2208 C CA . GLU A 1 282 ? -15.624 -2.725 -5.052 1.00 96.81 282 GLU A CA 1
ATOM 2209 C C . GLU A 1 282 ? -15.432 -3.671 -3.862 1.00 96.81 282 GLU A C 1
ATOM 2211 O O . GLU A 1 282 ? -14.297 -4.037 -3.572 1.00 96.81 282 GLU A O 1
ATOM 2216 N N . ILE A 1 283 ? -16.500 -4.094 -3.180 1.00 98.25 283 ILE A N 1
ATOM 2217 C CA . ILE A 1 283 ? -16.400 -4.921 -1.972 1.00 98.25 283 ILE A CA 1
ATOM 2218 C C . ILE A 1 283 ? -16.280 -6.412 -2.303 1.00 98.25 283 ILE A C 1
ATOM 2220 O O . ILE A 1 283 ? -17.139 -6.998 -2.959 1.00 98.25 283 ILE A O 1
ATOM 2224 N N . VAL A 1 284 ? -15.249 -7.048 -1.747 1.00 98.31 284 VAL A N 1
ATOM 2225 C CA . VAL A 1 284 ? -15.125 -8.506 -1.628 1.00 98.31 284 VAL A CA 1
ATOM 2226 C C . VAL A 1 284 ? -15.517 -8.903 -0.202 1.00 98.31 284 VAL A C 1
ATOM 2228 O O . VAL A 1 284 ? -14.788 -8.553 0.733 1.00 98.31 284 VAL A O 1
ATOM 2231 N N . PRO A 1 285 ? -16.637 -9.622 0.002 1.00 97.56 285 PRO A N 1
ATOM 2232 C CA . PRO A 1 285 ? -17.062 -10.048 1.330 1.00 97.56 285 PRO A CA 1
ATOM 2233 C C . PRO A 1 285 ? -16.008 -10.905 2.034 1.00 97.56 285 PRO A C 1
ATOM 2235 O O . PRO A 1 285 ? -15.413 -11.811 1.445 1.00 97.56 285 PRO A O 1
ATOM 2238 N N . VAL A 1 286 ? -15.816 -10.652 3.324 1.00 97.81 286 VAL A N 1
ATOM 2239 C CA . VAL A 1 286 ? -14.918 -11.412 4.189 1.00 97.81 286 VAL A CA 1
ATOM 2240 C C . VAL A 1 286 ? -15.731 -12.387 5.026 1.00 97.81 286 VAL A C 1
ATOM 2242 O O . VAL A 1 286 ? -16.659 -12.011 5.739 1.00 97.81 286 VAL A O 1
ATOM 2245 N N . ILE A 1 287 ? -15.362 -13.660 4.956 1.00 95.56 287 ILE A N 1
ATOM 2246 C CA . ILE A 1 287 ? -16.047 -14.743 5.651 1.00 95.56 287 ILE A CA 1
ATOM 2247 C C . ILE A 1 287 ? -15.184 -15.196 6.826 1.00 95.56 287 ILE A C 1
ATOM 2249 O O . ILE A 1 287 ? -14.089 -15.721 6.631 1.00 95.56 287 ILE A O 1
ATOM 2253 N N . ILE A 1 288 ? -15.698 -15.048 8.047 1.00 91.88 288 ILE A N 1
ATOM 2254 C CA . ILE A 1 288 ? -15.034 -15.501 9.270 1.00 91.88 288 ILE A CA 1
ATOM 2255 C C . ILE A 1 288 ? -15.797 -16.694 9.848 1.00 91.88 288 ILE A C 1
ATOM 2257 O O . ILE A 1 288 ? -16.968 -16.594 10.216 1.00 91.88 288 ILE A O 1
ATOM 2261 N N . ASN A 1 289 ? -15.111 -17.829 9.967 1.00 86.94 289 ASN A N 1
ATOM 2262 C CA . ASN A 1 289 ? -15.653 -19.027 10.602 1.00 86.94 289 ASN A CA 1
ATOM 2263 C C . ASN A 1 289 ? -15.424 -18.961 12.118 1.00 86.94 289 ASN A C 1
ATOM 2265 O O . ASN A 1 289 ? -14.303 -19.142 12.591 1.00 86.94 289 ASN A O 1
ATOM 2269 N N . ASP A 1 290 ? -16.481 -18.720 12.896 1.00 81.12 290 ASP A N 1
ATOM 2270 C CA . ASP A 1 290 ? -16.422 -18.725 14.358 1.00 81.12 290 ASP A CA 1
ATOM 2271 C C . ASP A 1 290 ? -17.116 -19.958 14.935 1.00 81.12 290 ASP A C 1
ATOM 2273 O O . ASP A 1 290 ? -18.327 -19.952 15.160 1.00 81.12 290 ASP A O 1
ATOM 2277 N N . ARG A 1 291 ? -16.330 -21.017 15.181 1.00 79.12 291 ARG A N 1
ATOM 2278 C CA . ARG A 1 291 ? -16.699 -22.313 15.791 1.00 79.12 291 ARG A CA 1
ATOM 2279 C C . ARG A 1 291 ? -17.905 -23.028 15.159 1.00 79.12 291 ARG A C 1
ATOM 2281 O O . ARG A 1 291 ? -17.751 -24.119 14.632 1.00 79.12 291 ARG A O 1
ATOM 2288 N N . LYS A 1 292 ? -19.106 -22.456 15.277 1.00 77.06 292 LYS A N 1
ATOM 2289 C CA . LYS A 1 292 ? -20.396 -22.979 14.798 1.00 77.06 292 LYS A CA 1
ATOM 2290 C C . LYS A 1 292 ? -21.177 -21.999 13.913 1.00 77.06 292 LYS A C 1
ATOM 2292 O O . LYS A 1 292 ? -22.272 -22.344 13.479 1.00 77.06 292 LYS A O 1
ATOM 2297 N N . LYS A 1 293 ? -20.680 -20.778 13.688 1.00 85.69 293 LYS A N 1
ATOM 2298 C CA . LYS A 1 293 ? -21.353 -19.758 12.874 1.00 85.69 293 LYS A CA 1
ATOM 2299 C C . LYS A 1 293 ? -20.383 -19.140 11.878 1.00 85.69 293 LYS A C 1
ATOM 2301 O O . LYS A 1 293 ? -19.255 -18.799 12.225 1.00 85.69 293 LYS A O 1
ATOM 2306 N N . GLN A 1 294 ? -20.854 -18.991 10.652 1.00 89.31 294 GLN A N 1
ATOM 2307 C CA . GLN A 1 294 ? -20.184 -18.232 9.611 1.00 89.31 294 GLN A CA 1
ATOM 2308 C C . GLN A 1 294 ? -20.669 -16.785 9.711 1.00 89.31 294 GLN A C 1
ATOM 2310 O O . GLN A 1 294 ? -21.873 -16.535 9.673 1.00 89.31 294 GLN A O 1
ATOM 2315 N N . VAL A 1 295 ? -19.744 -15.849 9.900 1.00 93.12 295 VAL A N 1
ATOM 2316 C CA . VAL A 1 295 ? -20.034 -14.413 9.898 1.00 93.12 295 VAL A CA 1
ATOM 2317 C C . VAL A 1 295 ? -19.537 -13.854 8.575 1.00 93.12 295 VAL A C 1
ATOM 2319 O O . VAL A 1 295 ? -18.362 -14.009 8.244 1.00 93.12 295 VAL A O 1
ATOM 2322 N N . VAL A 1 296 ? -20.440 -13.239 7.820 1.00 96.25 296 VAL A N 1
ATOM 2323 C CA . VAL A 1 296 ? -20.109 -12.523 6.587 1.00 96.25 296 VAL A CA 1
ATOM 2324 C C . VAL A 1 296 ? -19.991 -11.047 6.934 1.00 96.25 296 VAL A C 1
ATOM 2326 O O . VAL A 1 296 ? -20.885 -10.487 7.563 1.00 96.25 296 VAL A O 1
ATOM 2329 N N . ILE A 1 297 ? -18.864 -10.450 6.566 1.00 97.12 297 ILE A N 1
ATOM 2330 C CA . ILE A 1 297 ? -18.591 -9.024 6.702 1.00 97.12 297 ILE A CA 1
ATOM 2331 C C . ILE A 1 297 ? -18.485 -8.479 5.283 1.00 97.12 297 ILE A C 1
ATOM 2333 O O . ILE A 1 297 ? -17.548 -8.808 4.558 1.00 97.12 297 ILE A O 1
ATOM 2337 N N . ASP A 1 298 ? -19.459 -7.676 4.881 1.00 97.50 298 ASP A N 1
ATOM 2338 C CA . ASP A 1 298 ? -19.612 -7.119 3.533 1.00 97.50 298 ASP A CA 1
ATOM 2339 C C . ASP A 1 298 ? -19.877 -5.603 3.546 1.00 97.50 298 ASP A C 1
ATOM 2341 O O . ASP A 1 298 ? -20.171 -5.009 2.511 1.00 97.50 298 ASP A O 1
ATOM 2345 N N . GLU A 1 299 ? -19.718 -4.960 4.704 1.00 97.88 299 GLU A N 1
ATOM 2346 C CA . GLU A 1 299 ? -19.964 -3.534 4.899 1.00 97.88 299 GLU A CA 1
ATOM 2347 C C . GLU A 1 299 ? -18.908 -2.905 5.816 1.00 97.88 299 GLU A C 1
ATOM 2349 O O . GLU A 1 299 ? -18.457 -3.538 6.775 1.00 97.88 299 GLU A O 1
ATOM 2354 N N . ASP A 1 300 ? -18.501 -1.666 5.519 1.00 98.25 300 ASP A N 1
ATOM 2355 C CA . ASP A 1 300 ? -17.553 -0.925 6.361 1.00 98.25 300 ASP A CA 1
ATOM 2356 C C . ASP A 1 300 ? -18.158 -0.651 7.750 1.00 98.25 300 ASP A C 1
ATOM 2358 O O . ASP A 1 300 ? -19.341 -0.331 7.896 1.00 98.25 300 ASP A O 1
ATOM 2362 N N . GLU A 1 301 ? -17.334 -0.746 8.793 1.00 97.12 301 GLU A N 1
ATOM 2363 C CA . GLU A 1 301 ? -17.793 -0.646 10.185 1.00 97.12 301 GLU A CA 1
ATOM 2364 C C . GLU A 1 301 ? -17.803 0.810 10.695 1.00 97.12 301 GLU A C 1
ATOM 2366 O O . GLU A 1 301 ? -18.750 1.241 11.354 1.00 97.12 301 GLU A O 1
ATOM 2371 N N . GLU A 1 302 ? -16.774 1.592 10.350 1.00 96.75 302 GLU A N 1
ATOM 2372 C CA . GLU A 1 302 ? -16.448 2.860 11.026 1.00 96.75 302 GLU A CA 1
ATOM 2373 C C . GLU A 1 302 ? -17.484 3.971 10.809 1.00 96.75 302 GLU A C 1
ATOM 2375 O O . GLU A 1 302 ? -17.803 4.714 11.734 1.00 96.75 302 GLU A O 1
ATOM 2380 N N . TYR A 1 303 ? -18.068 4.081 9.613 1.00 96.88 303 TYR A N 1
ATOM 2381 C CA . TYR A 1 303 ? -18.939 5.217 9.275 1.00 96.88 303 TYR A CA 1
ATOM 2382 C C . TYR A 1 303 ? -20.233 5.276 10.117 1.00 96.88 303 TYR A C 1
ATOM 2384 O O . TYR A 1 303 ? -20.905 6.307 10.161 1.00 96.88 303 TYR A O 1
ATOM 2392 N N . LYS A 1 304 ? -20.587 4.175 10.792 1.00 96.00 304 LYS A N 1
ATOM 2393 C CA . LYS A 1 304 ? -21.748 4.066 11.688 1.00 96.00 304 LYS A CA 1
ATOM 2394 C C . LYS A 1 304 ? -21.432 4.551 13.108 1.00 96.00 304 LYS A C 1
ATOM 2396 O O . LYS A 1 304 ? -22.347 4.873 13.865 1.00 96.00 304 LYS A O 1
ATOM 2401 N N . ASN A 1 305 ? -20.153 4.625 13.476 1.00 94.25 305 ASN A N 1
ATOM 2402 C CA . ASN A 1 305 ? -19.684 4.857 14.842 1.00 94.25 305 ASN A CA 1
ATOM 2403 C C . ASN A 1 305 ? -19.512 6.347 15.167 1.00 94.25 305 ASN A C 1
ATOM 2405 O O . ASN A 1 305 ? -18.511 6.767 15.742 1.00 94.25 305 ASN A O 1
ATOM 2409 N N . VAL A 1 306 ? -20.518 7.163 14.845 1.00 95.81 306 VAL A N 1
ATOM 2410 C CA . VAL A 1 306 ? -20.474 8.616 15.047 1.00 95.81 306 VAL A CA 1
ATOM 2411 C C . VAL A 1 306 ? -21.621 9.112 15.924 1.00 95.81 306 VAL A C 1
ATOM 2413 O O . VAL A 1 306 ? -22.769 8.689 15.803 1.00 95.81 306 VAL A O 1
ATOM 2416 N N . LYS A 1 307 ? -21.309 10.050 16.822 1.00 96.62 307 LYS A N 1
ATOM 2417 C CA . LYS A 1 307 ? -22.290 10.841 17.576 1.00 96.62 307 LYS A CA 1
ATOM 2418 C C . LYS A 1 307 ? -22.074 12.299 17.209 1.00 96.62 307 LYS A C 1
ATOM 2420 O O . LYS A 1 307 ? -21.236 12.949 17.828 1.00 96.62 307 LYS A O 1
ATOM 2425 N N . PHE A 1 308 ? -22.799 12.774 16.196 1.00 96.00 308 PHE A N 1
ATOM 2426 C CA . PHE A 1 308 ? -22.595 14.103 15.608 1.00 96.00 308 PHE A CA 1
ATOM 2427 C C . PHE A 1 308 ? -22.538 15.208 16.665 1.00 96.00 308 PHE A C 1
ATOM 2429 O O . PHE A 1 308 ? -21.628 16.030 16.645 1.00 96.00 308 PHE A O 1
ATOM 2436 N N . GLU A 1 309 ? -23.402 15.117 17.674 1.00 96.19 309 GLU A N 1
ATOM 2437 C CA . GLU A 1 309 ? -23.568 16.214 18.633 1.00 96.19 309 GLU A CA 1
ATOM 2438 C C . GLU A 1 309 ? -22.418 16.277 19.638 1.00 96.19 309 GLU A C 1
ATOM 2440 O O . GLU A 1 309 ? -22.208 17.293 20.286 1.00 96.19 309 GLU A O 1
ATOM 2445 N N . LYS A 1 310 ? -21.634 15.195 19.735 1.00 97.00 310 LYS A N 1
ATOM 2446 C CA . LYS A 1 310 ? -20.439 15.141 20.574 1.00 97.00 310 LYS A CA 1
ATOM 2447 C C . LYS A 1 310 ? -19.193 15.671 19.882 1.00 97.00 310 LYS A C 1
ATOM 2449 O O . LYS A 1 310 ? -18.230 15.941 20.586 1.00 97.00 310 LYS A O 1
ATOM 2454 N N . ILE A 1 311 ? -19.173 15.791 18.552 1.00 95.69 311 ILE A N 1
ATOM 2455 C CA . ILE A 1 311 ? -17.966 16.181 17.803 1.00 95.69 311 ILE A CA 1
ATOM 2456 C C . ILE A 1 311 ? -17.400 17.530 18.295 1.00 95.69 311 ILE A C 1
ATOM 2458 O O . ILE A 1 311 ? -16.211 17.561 18.621 1.00 95.69 311 ILE A O 1
ATOM 2462 N N . PRO A 1 312 ? -18.215 18.591 18.481 1.00 96.00 312 PRO A N 1
ATOM 2463 C CA . PRO A 1 312 ? -17.718 19.869 19.002 1.00 96.00 312 PRO A CA 1
ATOM 2464 C C . PRO A 1 312 ? -17.237 19.799 20.461 1.00 96.00 312 PRO A C 1
ATOM 2466 O O . PRO A 1 312 ? -16.448 20.630 20.898 1.00 96.00 312 PRO A O 1
ATOM 2469 N N . GLU A 1 313 ? -17.696 18.805 21.227 1.00 95.69 313 GLU A N 1
ATOM 2470 C CA . GLU A 1 313 ? -17.367 18.631 22.648 1.00 95.69 313 GLU A CA 1
ATOM 2471 C C . GLU A 1 313 ? -16.094 17.795 22.876 1.00 95.69 313 GLU A C 1
ATOM 2473 O O . GLU A 1 313 ? -15.619 17.672 24.011 1.00 95.69 313 GLU A O 1
ATOM 2478 N N . LEU A 1 314 ? -15.540 17.175 21.825 1.00 95.56 314 LEU A N 1
ATOM 2479 C CA . LEU A 1 314 ? -14.355 16.328 21.952 1.00 95.56 314 LEU A CA 1
ATOM 2480 C C . LEU A 1 314 ? -13.128 17.156 22.342 1.00 95.56 314 LEU A C 1
ATOM 2482 O O . LEU A 1 314 ? -12.839 18.202 21.752 1.00 95.56 314 LEU A O 1
ATOM 2486 N N . ARG A 1 315 ? -12.382 16.634 23.321 1.00 94.62 315 ARG A N 1
ATOM 2487 C CA . ARG A 1 315 ? -11.107 17.208 23.753 1.00 94.62 315 ARG A CA 1
ATOM 2488 C C . ARG A 1 315 ? -10.021 16.925 22.709 1.00 94.62 315 ARG A C 1
ATOM 2490 O O . ARG A 1 315 ? -9.989 15.806 22.189 1.00 94.62 315 ARG A O 1
ATOM 2497 N N . PRO A 1 316 ? -9.109 17.876 22.458 1.00 92.38 316 PRO A N 1
ATOM 2498 C CA . PRO A 1 316 ? -7.903 17.621 21.680 1.00 92.38 316 PRO A CA 1
ATOM 2499 C C . PRO A 1 316 ? -7.104 16.433 22.230 1.00 92.38 316 PRO A C 1
ATOM 2501 O O . PRO A 1 316 ? -7.001 16.248 23.446 1.00 92.38 316 PRO A O 1
ATOM 2504 N N . VAL A 1 317 ? -6.533 15.626 21.333 1.00 91.44 317 VAL A N 1
ATOM 2505 C CA . VAL A 1 317 ? -5.829 14.380 21.695 1.00 91.44 317 VAL A CA 1
ATOM 2506 C C . VAL A 1 317 ? -4.304 14.468 21.579 1.00 91.44 317 VAL A C 1
ATOM 2508 O O . VAL A 1 317 ? -3.617 13.671 22.212 1.00 91.44 317 VAL A O 1
ATOM 2511 N N . PHE A 1 318 ? -3.763 15.431 20.821 1.00 88.19 318 PHE A N 1
ATOM 2512 C CA . PHE A 1 318 ? -2.315 15.554 20.575 1.00 88.19 318 PHE A CA 1
ATOM 2513 C C . PHE A 1 318 ? -1.666 16.770 21.244 1.00 88.19 318 PHE A C 1
ATOM 2515 O O . PHE A 1 318 ? -0.543 16.671 21.740 1.00 88.19 318 PHE A O 1
ATOM 2522 N N . GLN A 1 319 ? -2.365 17.904 21.296 1.00 82.38 319 GLN A N 1
ATOM 2523 C CA . GLN A 1 319 ? -1.916 19.117 21.981 1.00 82.38 319 GLN A CA 1
ATOM 2524 C C . GLN A 1 319 ? -3.010 19.575 22.932 1.00 82.38 319 GLN A C 1
ATOM 2526 O O . GLN A 1 319 ? -4.186 19.410 22.636 1.00 82.38 319 GLN A O 1
ATOM 2531 N N . LYS A 1 320 ? -2.630 20.116 24.090 1.00 72.75 320 LYS A N 1
ATOM 2532 C CA . LYS A 1 320 ? -3.584 20.874 24.905 1.00 72.75 320 LYS A CA 1
ATOM 2533 C C . LYS A 1 320 ? -3.809 22.224 24.222 1.00 72.75 320 LYS A C 1
ATOM 2535 O O . LYS A 1 320 ? -2.839 22.766 23.691 1.00 72.75 320 LYS A O 1
ATOM 2540 N N . ASP A 1 321 ? -5.051 22.702 24.253 1.00 58.72 321 ASP A N 1
ATOM 2541 C CA . ASP A 1 321 ? -5.421 24.054 23.809 1.00 58.72 321 ASP A CA 1
ATOM 2542 C C . ASP A 1 321 ? -4.541 25.137 24.462 1.00 58.72 321 ASP A C 1
ATOM 2544 O O . ASP A 1 321 ? -4.212 24.989 25.668 1.00 58.72 321 ASP A O 1
#

Sequence (321 aa):
LKNNSKSRRHLWNFIKQNWDLIQQRYIHSLQLFGLIIKSVDAFSTLDDIRDIEEFFKDKNIKEIERPLQQSLENIRVRAAWLSRDKKDLIRRYATTAFNNSLNQVYIVSAVRTPIGCFNGALKKLTAAELGAIAAKGAIEKAGLKPEQIEEVYFGNVLQANQGQSPARCPTTTEATTINKVCASGMKATILAAQNLAIGDRSIMIAGGMESMSNVPFYVPRNVTYGNQELSDGIIKDGLMDGNCAENTAKKFGISREAQDQHAIESYKRAAEAWKNGVFKEEIVPVIINDRKKQVVIDEDEEYKNVKFEKIPELRPVFQKD

Solvent-accessible surface area (backbone atoms only — not comparable to full-atom values): 18817 Å² total; per-residue (Å²): 108,86,86,38,72,66,62,36,53,52,52,48,51,50,50,64,77,41,41,70,60,53,42,75,75,39,76,87,39,72,68,54,56,54,47,55,46,59,55,55,42,63,48,53,43,69,67,56,47,52,57,50,51,62,68,47,68,90,50,94,43,85,94,46,46,67,64,44,52,53,28,47,49,54,16,51,53,44,27,54,46,51,67,72,41,41,70,59,48,54,55,42,55,73,71,61,73,77,86,77,72,61,46,88,74,82,84,76,54,71,54,33,54,49,53,56,42,85,73,39,86,51,44,90,48,54,28,48,57,52,35,49,51,24,50,50,47,28,37,57,69,49,73,54,60,77,88,62,43,58,35,31,27,24,8,40,61,82,57,65,93,60,66,84,58,52,40,53,64,70,94,87,37,50,51,42,61,34,72,52,59,95,48,9,26,62,49,18,39,53,53,48,48,50,37,37,20,73,62,77,44,90,40,69,48,56,31,54,35,72,39,78,57,64,49,50,70,43,70,75,92,84,75,69,98,72,92,82,78,72,43,56,39,58,45,71,75,71,48,79,68,72,58,58,60,58,55,48,29,67,74,70,68,56,50,70,67,58,52,48,51,50,51,55,49,50,38,52,51,49,47,50,36,58,76,71,48,69,54,67,80,32,51,37,68,44,77,46,80,54,99,88,46,78,44,78,43,72,59,63,49,56,65,72,76,68,59,77,86,48,57,87,72,58,74,75,88,83,56,83,134

Mean predicted aligned error: 10.49 Å

InterPro domains:
  IPR002155 Thiolase [cd00751] (106-321)
  IPR016039 Thiolase-like [G3DSA:3.40.47.10] (101-321)
  IPR016039 Thiolase-like [SSF53901] (105-320)
  IPR020616 Thiolase, N-terminal [PF00108] (105-321)
  IPR024571 ERAP1-like C-terminal domain [PF11838] (2-76)

Foldseek 3Di:
DLPDPVVLVVVLVVCLVCVVVLCVVDVPPPVVLVVNLVSLLSAAAPVSLVVVCVSCVPPDCVVNVVSNVVSSVSNVVNNVCCVVCVVVVVVCCVVVVPDVFFDDDDQLFAAAAAAADQVGDCLVDFQLRRLQLRVVVRCVSSVHDPVLAAEEFAEEQLCPPCDDQSRDPDDPHHYHYAYPAPCRQVVQVVVVSVCCRNVVHPHHHGGYTYNLNHRDWDDDPDDDPDDGDTHRSCCVRHNVCVCPVVVVCVVVVPDLVNVLVVVVVVLVVLVVCVVVCVNVRRHRWDWDDDPPDIDIDGHHDVSVPDDSVCSVVDADDPDHD

Radius of gyration: 29.09 Å; Cα contacts (8 Å, |Δi|>4): 365; chains: 1; bounding box: 77×52×73 Å

pLDDT: mean 89.14, std 11.71, range [45.31, 98.62]

Nearest PDB structures (foldseek):
  6arl-assembly1_C  TM=9.627E-01  e=2.298E-19  Aspergillus fumigatus Af293
  6aqp-assembly1_D  TM=9.585E-01  e=1.819E-19  Aspergillus fumigatus Af293
  2f2s-assembly2_B  TM=9.180E-01  e=5.523E-19  Homo sapiens
  5f0v-assembly1_B  TM=9.503E-01  e=4.585E-16  Escherichia coli K-12
  5f38-assembly1_C  TM=9.521E-01  e=8.225E-16  Escherichia coli K-12